Protein AF-A0AA86S9F3-F1 (afdb_monomer)

Structure (mmCIF, N/CA/C/O backbone):
data_AF-A0AA86S9F3-F1
#
_entry.id   AF-A0AA86S9F3-F1
#
loop_
_atom_site.group_PDB
_atom_site.id
_atom_site.type_symbol
_atom_site.label_atom_id
_atom_site.label_alt_id
_atom_site.label_comp_id
_atom_site.label_asym_id
_atom_site.label_entity_id
_atom_site.label_seq_id
_atom_site.pdbx_PDB_ins_code
_atom_site.Cartn_x
_atom_site.Cartn_y
_atom_site.Cartn_z
_atom_site.occupancy
_atom_site.B_iso_or_equiv
_atom_site.auth_seq_id
_atom_site.auth_comp_id
_atom_site.auth_asym_id
_atom_site.auth_atom_id
_atom_site.pdbx_PDB_model_num
ATOM 1 N N . MET A 1 1 ? -76.100 20.156 77.846 1.00 57.34 1 MET A N 1
ATOM 2 C CA . MET A 1 1 ? -75.326 19.614 76.704 1.00 57.34 1 MET A CA 1
ATOM 3 C C . MET A 1 1 ? -74.336 18.598 77.253 1.00 57.34 1 MET A C 1
ATOM 5 O O . MET A 1 1 ? -73.765 18.864 78.301 1.00 57.34 1 MET A O 1
ATOM 9 N N . ASN A 1 2 ? -74.211 17.420 76.634 1.00 76.19 2 ASN A N 1
ATOM 10 C CA . ASN A 1 2 ? -73.448 16.298 77.198 1.00 76.19 2 ASN A CA 1
ATOM 11 C C . ASN A 1 2 ? -71.956 16.418 76.842 1.00 76.19 2 ASN A C 1
ATOM 13 O O . ASN A 1 2 ? -71.536 16.017 75.757 1.00 76.19 2 ASN A O 1
ATOM 17 N N . ASP A 1 3 ? -71.166 16.959 77.766 1.00 77.81 3 ASP A N 1
ATOM 18 C CA . ASP A 1 3 ? -69.724 17.225 77.622 1.00 77.81 3 ASP A CA 1
ATOM 19 C C . ASP A 1 3 ? -68.907 15.958 77.265 1.00 77.81 3 ASP A C 1
ATOM 21 O O . ASP A 1 3 ? -68.003 15.967 76.428 1.00 77.81 3 ASP A O 1
ATOM 25 N N . ALA A 1 4 ? -69.340 14.798 77.770 1.00 81.56 4 ALA A N 1
ATOM 26 C CA . ALA A 1 4 ? -68.772 13.489 77.435 1.00 81.56 4 ALA A CA 1
ATOM 27 C C . ALA A 1 4 ? -68.971 13.058 75.962 1.00 81.56 4 ALA A C 1
ATOM 29 O O . ALA A 1 4 ? -68.312 12.127 75.492 1.00 81.56 4 ALA A O 1
ATOM 30 N N . GLY A 1 5 ? -69.911 13.670 75.234 1.00 83.12 5 GLY A N 1
ATOM 31 C CA . GLY A 1 5 ? -70.099 13.454 73.795 1.00 83.12 5 GLY A CA 1
ATOM 32 C C . GLY A 1 5 ? -69.099 14.257 72.965 1.00 83.12 5 GLY A C 1
ATOM 33 O O . GLY A 1 5 ? -68.477 13.710 72.056 1.00 83.12 5 GLY A O 1
ATOM 34 N N . VAL A 1 6 ? -68.876 15.518 73.348 1.00 84.56 6 VAL A N 1
ATOM 35 C CA . VAL A 1 6 ? -67.912 16.422 72.699 1.00 84.56 6 VAL A CA 1
ATOM 36 C C . VAL A 1 6 ? -66.487 15.885 72.854 1.00 84.56 6 VAL A C 1
ATOM 38 O O . VAL A 1 6 ? -65.752 15.786 71.874 1.00 84.56 6 VAL A O 1
ATOM 41 N N . SER A 1 7 ? -66.119 15.425 74.054 1.00 86.25 7 SER A N 1
ATOM 42 C CA . SER A 1 7 ? -64.797 14.834 74.307 1.00 86.25 7 SER A CA 1
ATOM 43 C C . SER A 1 7 ? -64.525 13.580 73.454 1.00 86.25 7 SER A C 1
ATOM 45 O O . SER A 1 7 ? -63.430 13.420 72.911 1.00 86.25 7 SER A O 1
ATOM 47 N N . ARG A 1 8 ? -65.536 12.720 73.243 1.00 88.06 8 ARG A N 1
ATOM 48 C CA . ARG A 1 8 ? -65.422 11.541 72.360 1.00 88.06 8 ARG A CA 1
ATOM 49 C C . ARG A 1 8 ? -65.175 11.926 70.902 1.00 88.06 8 ARG A C 1
ATOM 51 O O . ARG A 1 8 ? -64.345 11.305 70.243 1.00 88.06 8 ARG A O 1
ATOM 58 N N . GLN A 1 9 ? -65.858 12.957 70.418 1.00 89.06 9 GLN A N 1
ATOM 59 C CA . GLN A 1 9 ? -65.732 13.431 69.041 1.00 89.06 9 GLN A CA 1
ATOM 60 C C . GLN A 1 9 ? -64.353 14.063 68.787 1.00 89.06 9 GLN A C 1
ATOM 62 O O . GLN A 1 9 ? -63.717 13.776 67.773 1.00 89.06 9 GLN A O 1
ATOM 67 N N . ILE A 1 10 ? -63.835 14.821 69.761 1.00 91.50 10 ILE A N 1
ATOM 68 C CA . ILE A 1 10 ? -62.468 15.361 69.728 1.00 91.50 10 ILE A CA 1
ATOM 69 C C . ILE A 1 10 ? -61.437 14.224 69.716 1.00 91.50 10 ILE A C 1
ATOM 71 O O . ILE A 1 10 ? -60.517 14.242 68.903 1.00 91.50 10 ILE A O 1
ATOM 75 N N . GLN A 1 11 ? -61.592 13.194 70.556 1.00 92.12 11 GLN A N 1
ATOM 76 C CA . GLN A 1 11 ? -60.680 12.041 70.544 1.00 92.12 11 GLN A CA 1
ATOM 77 C C . GLN A 1 11 ? -60.691 11.286 69.211 1.00 92.12 11 GLN A C 1
ATOM 79 O O . GLN A 1 11 ? -59.651 10.786 68.782 1.00 92.12 11 GLN A O 1
ATOM 84 N N . GLN A 1 12 ? -61.848 11.191 68.559 1.00 93.38 12 GLN A N 1
ATOM 85 C CA . GLN A 1 12 ? -61.969 10.559 67.250 1.00 93.38 12 GLN A CA 1
ATOM 86 C C . GLN A 1 12 ? -61.256 11.380 66.167 1.00 93.38 12 GLN A C 1
ATOM 88 O O . GLN A 1 12 ? -60.502 10.809 65.382 1.00 93.38 12 GLN A O 1
ATOM 93 N N . MET A 1 13 ? -61.397 12.711 66.185 1.00 94.25 13 MET A N 1
ATOM 94 C CA . MET A 1 13 ? -60.629 13.601 65.306 1.00 94.25 13 MET A CA 1
ATOM 95 C C . MET A 1 13 ? -59.119 13.499 65.544 1.00 94.25 13 MET A C 1
ATOM 97 O O . MET A 1 13 ? -58.356 13.423 64.589 1.00 94.25 13 MET A O 1
ATOM 101 N N . VAL A 1 14 ? -58.668 13.442 66.800 1.00 94.75 14 VAL A N 1
ATOM 102 C CA . VAL A 1 14 ? -57.236 13.289 67.114 1.00 94.75 14 VAL A CA 1
ATOM 103 C C . VAL A 1 14 ? -56.687 11.958 66.590 1.00 94.75 14 VAL A C 1
ATOM 105 O O . VAL A 1 14 ? -55.562 11.921 66.094 1.00 94.75 14 VAL A O 1
ATOM 108 N N . ARG A 1 15 ? -57.463 10.867 66.661 1.00 95.44 15 ARG A N 1
ATOM 109 C CA . ARG A 1 15 ? -57.064 9.584 66.056 1.00 95.44 15 ARG A CA 1
ATOM 110 C C . ARG A 1 15 ? -56.977 9.670 64.539 1.00 95.44 15 ARG A C 1
ATOM 112 O O . ARG A 1 15 ? -56.009 9.167 63.990 1.00 95.44 15 ARG A O 1
ATOM 119 N N . PHE A 1 16 ? -57.940 10.327 63.897 1.00 97.38 16 PHE A N 1
ATOM 120 C CA . PHE A 1 16 ? -57.931 10.519 62.449 1.00 97.38 16 PHE A CA 1
ATOM 121 C C . PHE A 1 16 ? -56.690 11.293 61.993 1.00 97.38 16 PHE A C 1
ATOM 123 O O . PHE A 1 16 ? -55.959 10.810 61.143 1.00 97.38 16 PHE A O 1
ATOM 130 N N . ILE A 1 17 ? -56.378 12.420 62.642 1.00 97.56 17 ILE A N 1
ATOM 131 C CA . ILE A 1 17 ? -55.190 13.228 62.318 1.00 97.56 17 ILE A CA 1
ATOM 132 C C . ILE A 1 17 ? -53.899 12.419 62.500 1.00 97.56 17 ILE A C 1
ATOM 134 O O . ILE A 1 17 ? -52.975 12.538 61.702 1.00 97.56 17 ILE A O 1
ATOM 138 N N . ARG A 1 18 ? -53.819 11.591 63.550 1.00 97.06 18 ARG A N 1
ATOM 139 C CA . ARG A 1 18 ? -52.659 10.716 63.761 1.00 97.06 18 ARG A CA 1
ATOM 140 C C . ARG A 1 18 ? -52.534 9.663 62.670 1.00 97.06 18 ARG A C 1
ATOM 142 O O . ARG A 1 18 ? -51.437 9.484 62.161 1.00 97.06 18 ARG A O 1
ATOM 149 N N . GLN A 1 19 ? -53.636 9.010 62.314 1.00 97.00 19 GLN A N 1
ATOM 150 C CA . GLN A 1 19 ? -53.637 7.994 61.270 1.00 97.00 19 GLN A CA 1
ATOM 151 C C . GLN A 1 19 ? -53.298 8.598 59.903 1.00 97.00 19 GLN A C 1
ATOM 153 O O . GLN A 1 19 ? -52.487 8.035 59.184 1.00 97.00 19 GLN A O 1
ATOM 158 N N . GLU A 1 20 ? -53.839 9.770 59.572 1.00 97.62 20 GLU A N 1
ATOM 159 C CA . GLU A 1 20 ? -53.539 10.466 58.317 1.00 97.62 20 GLU A CA 1
ATOM 160 C C . GLU A 1 20 ? -52.071 10.911 58.250 1.00 97.62 20 GLU A C 1
ATOM 162 O O . GLU A 1 20 ? -51.418 10.758 57.219 1.00 97.62 20 GLU A O 1
ATOM 167 N N . ALA A 1 21 ? -51.507 11.393 59.363 1.00 98.06 21 ALA A N 1
ATOM 168 C CA . ALA A 1 21 ? -50.082 11.702 59.444 1.00 98.06 21 ALA A CA 1
ATOM 169 C C . ALA A 1 21 ? -49.203 10.447 59.288 1.00 98.06 21 ALA A C 1
ATOM 171 O O . ALA A 1 21 ? -48.151 10.512 58.655 1.00 98.06 21 ALA A O 1
ATOM 172 N N . GLU A 1 22 ? -49.628 9.313 59.849 1.00 96.94 22 GLU A N 1
ATOM 173 C CA . GLU A 1 22 ? -48.914 8.036 59.772 1.00 96.94 22 GLU A CA 1
ATOM 174 C C . GLU A 1 22 ? -48.992 7.427 58.363 1.00 96.94 22 GLU A C 1
ATOM 176 O O . GLU A 1 22 ? -47.972 7.015 57.815 1.00 96.94 22 GLU A O 1
ATOM 181 N N . GLU A 1 23 ? -50.159 7.467 57.717 1.00 97.62 23 GLU A N 1
ATOM 182 C CA . GLU A 1 23 ? -50.331 7.074 56.314 1.00 97.62 23 GLU A CA 1
ATOM 183 C C . GLU A 1 23 ? -49.502 7.966 55.383 1.00 97.62 23 GLU A C 1
ATOM 185 O O . GLU A 1 23 ? -48.805 7.443 54.514 1.00 97.62 23 GLU A O 1
ATOM 190 N N . LYS A 1 24 ? -49.476 9.289 55.607 1.00 98.25 24 LYS A N 1
ATOM 191 C CA . LYS A 1 24 ? -48.649 10.198 54.800 1.00 98.25 24 LYS A CA 1
ATOM 192 C C . LYS A 1 24 ? -47.154 9.965 55.005 1.00 98.25 24 LYS A C 1
ATOM 194 O O . LYS A 1 24 ? -46.395 10.010 54.039 1.00 98.25 24 LYS A O 1
ATOM 199 N N . ALA A 1 25 ? -46.719 9.704 56.238 1.00 97.94 25 ALA A N 1
ATOM 200 C CA . ALA A 1 25 ? -45.330 9.353 56.522 1.00 97.94 25 ALA A CA 1
ATOM 201 C C . ALA A 1 25 ? -44.930 8.047 55.818 1.00 97.94 25 ALA A C 1
ATOM 203 O O . ALA A 1 25 ? -43.863 7.984 55.204 1.00 97.94 25 ALA A O 1
ATOM 204 N N . ASN A 1 26 ? -45.809 7.042 55.843 1.00 96.75 26 ASN A N 1
ATOM 205 C CA . ASN A 1 26 ? -45.585 5.772 55.162 1.00 96.75 26 ASN A CA 1
ATOM 206 C C . ASN A 1 26 ? -45.542 5.949 53.637 1.00 96.75 26 ASN A C 1
ATOM 208 O O . ASN A 1 26 ? -44.618 5.447 53.004 1.00 96.75 26 ASN A O 1
ATOM 212 N N . GLU A 1 27 ? -46.461 6.718 53.049 1.00 98.00 27 GLU A N 1
ATOM 213 C CA . GLU A 1 27 ? -46.473 7.022 51.611 1.00 98.00 27 GLU A CA 1
ATOM 214 C C . GLU A 1 27 ? -45.166 7.694 51.163 1.00 98.00 27 GLU A C 1
ATOM 216 O O . GLU A 1 27 ? -44.554 7.269 50.185 1.00 98.00 27 GLU A O 1
ATOM 221 N N . ILE A 1 28 ? -44.690 8.694 51.916 1.00 98.06 28 ILE A N 1
ATOM 222 C CA . ILE A 1 28 ? -43.408 9.359 51.637 1.00 98.06 28 ILE A CA 1
ATOM 223 C C . ILE A 1 28 ? -42.250 8.364 51.751 1.00 98.06 28 ILE A C 1
ATOM 225 O O . ILE A 1 28 ? -41.355 8.378 50.909 1.00 98.06 28 ILE A O 1
ATOM 229 N N . SER A 1 29 ? -42.257 7.497 52.769 1.00 97.31 29 SER A N 1
ATOM 230 C CA . SER A 1 29 ? -41.176 6.525 52.968 1.00 97.31 29 SER A CA 1
ATOM 231 C C . SER A 1 29 ? -41.091 5.505 51.831 1.00 97.31 29 SER A C 1
ATOM 233 O O . SER A 1 29 ? -39.998 5.244 51.334 1.00 97.31 29 SER A O 1
ATOM 235 N N . VAL A 1 30 ? -42.239 5.001 51.368 1.00 98.12 30 VAL A N 1
ATOM 236 C CA . VAL A 1 30 ? -42.314 4.038 50.265 1.00 98.12 30 VAL A CA 1
ATOM 237 C C . VAL A 1 30 ? -41.895 4.711 48.959 1.00 98.12 30 VAL A C 1
ATOM 239 O O . VAL A 1 30 ? -41.045 4.181 48.250 1.00 98.12 30 VAL A O 1
ATOM 242 N N . SER A 1 31 ? -42.402 5.917 48.681 1.00 97.88 31 SER A N 1
ATOM 243 C CA . SER A 1 31 ? -42.035 6.671 47.475 1.00 97.88 31 SER A CA 1
ATOM 244 C C . SER A 1 31 ? -40.538 6.993 47.430 1.00 97.88 31 SER A C 1
ATOM 246 O O . SER A 1 31 ? -39.912 6.867 46.381 1.00 97.88 31 SER A O 1
ATOM 248 N N . ALA A 1 32 ? -39.939 7.377 48.561 1.00 97.56 32 ALA A N 1
ATOM 249 C CA . ALA A 1 32 ? -38.508 7.664 48.634 1.00 97.56 32 ALA A CA 1
ATOM 250 C C . ALA A 1 32 ? -37.651 6.406 48.411 1.00 97.56 32 ALA A C 1
ATOM 252 O O . ALA A 1 32 ? -36.594 6.475 47.781 1.00 97.56 32 ALA A O 1
ATOM 253 N N . GLU A 1 33 ? -38.093 5.249 48.910 1.00 96.88 33 GLU A N 1
ATOM 254 C CA . GLU A 1 33 ? -37.403 3.977 48.692 1.00 96.88 33 GLU A CA 1
ATOM 255 C C . GLU A 1 33 ? -37.490 3.525 47.226 1.00 96.88 33 GLU A C 1
ATOM 257 O O . GLU A 1 33 ? -36.500 3.055 46.657 1.00 96.88 33 GLU A O 1
ATOM 262 N N . GLU A 1 34 ? -38.641 3.713 46.583 1.00 97.25 34 GLU A N 1
ATOM 263 C CA . GLU A 1 34 ? -38.818 3.450 45.153 1.00 97.25 34 GLU A CA 1
ATOM 264 C C . GLU A 1 34 ? -37.910 4.343 44.296 1.00 97.25 34 GLU A C 1
ATOM 266 O O . GLU A 1 34 ? -37.170 3.832 43.450 1.00 97.25 34 GLU A O 1
ATOM 271 N N . GLU A 1 35 ?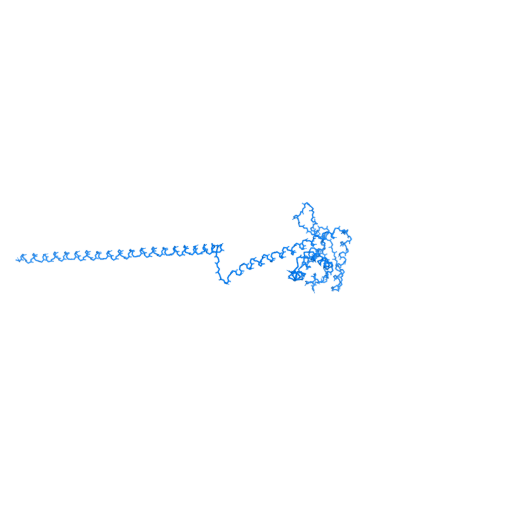 -37.888 5.654 44.557 1.00 97.06 35 GLU A N 1
ATOM 272 C CA . GLU A 1 35 ? -37.023 6.605 43.848 1.00 97.06 35 GLU A CA 1
ATOM 273 C C . GLU A 1 35 ? -35.534 6.278 44.029 1.00 97.06 35 GLU A C 1
ATOM 275 O O . GLU A 1 35 ? -34.791 6.215 43.044 1.00 97.06 35 GLU A O 1
ATOM 280 N N . PHE A 1 36 ? -35.102 5.970 45.257 1.00 98.06 36 PHE A N 1
ATOM 281 C CA . PHE A 1 36 ? -33.725 5.556 45.540 1.00 98.06 36 PHE A CA 1
ATOM 282 C C . PHE A 1 36 ? -33.326 4.311 44.741 1.00 98.06 36 PHE A C 1
ATOM 284 O O . PHE A 1 36 ? -32.229 4.240 44.178 1.00 98.06 36 PHE A O 1
ATOM 291 N N . ASN A 1 37 ? -34.211 3.315 44.678 1.00 97.06 37 ASN A N 1
ATOM 292 C CA . ASN A 1 37 ? -33.941 2.080 43.954 1.00 97.06 37 ASN A CA 1
ATOM 293 C C . ASN A 1 37 ? -33.838 2.313 42.441 1.00 97.06 37 ASN A C 1
ATOM 295 O O . ASN A 1 37 ? -32.957 1.731 41.798 1.00 97.06 37 ASN A O 1
ATOM 299 N N . ILE A 1 38 ? -34.681 3.184 41.883 1.00 97.56 38 ILE A N 1
ATOM 300 C CA . ILE A 1 38 ? -34.639 3.556 40.464 1.00 97.56 38 ILE A CA 1
ATOM 301 C C . ILE A 1 38 ? -33.329 4.281 40.138 1.00 97.56 38 ILE A C 1
ATOM 303 O O . ILE A 1 38 ? -32.628 3.881 39.205 1.00 97.56 38 ILE A O 1
ATOM 307 N N . GLU A 1 39 ? -32.959 5.302 40.909 1.00 97.25 39 GLU A N 1
ATOM 308 C CA . GLU A 1 39 ? -31.754 6.097 40.644 1.00 97.25 39 GLU A CA 1
ATOM 309 C C . GLU A 1 39 ? -30.476 5.260 40.809 1.00 97.25 39 GLU A C 1
ATOM 311 O O . GLU A 1 39 ? -29.584 5.274 39.953 1.00 97.25 39 GLU A O 1
ATOM 316 N N . LYS A 1 40 ? -30.420 4.430 41.859 1.00 98.06 40 LYS A N 1
ATOM 317 C CA . LYS A 1 40 ? -29.336 3.464 42.064 1.00 98.06 40 LYS A CA 1
ATOM 318 C C . LYS A 1 40 ? -29.199 2.512 40.877 1.00 98.06 40 LYS A C 1
ATOM 320 O O . LYS A 1 40 ? -28.078 2.250 40.436 1.00 98.06 40 LYS A O 1
ATOM 325 N N . LEU A 1 41 ? -30.309 1.972 40.366 1.00 97.12 41 LEU A N 1
ATOM 326 C CA . LEU A 1 41 ? -30.281 1.066 39.219 1.00 97.12 41 LEU A CA 1
ATOM 327 C C . LEU A 1 41 ? -29.763 1.782 37.966 1.00 97.12 41 LEU A C 1
ATOM 329 O O . LEU A 1 41 ? -28.868 1.260 37.303 1.00 97.12 41 LEU A O 1
ATOM 333 N N . GLN A 1 42 ? -30.254 2.991 37.688 1.00 96.19 42 GLN A N 1
ATOM 334 C CA . GLN A 1 42 ? -29.820 3.794 36.543 1.00 96.19 42 GLN A CA 1
ATOM 335 C C . GLN A 1 42 ? -28.318 4.096 36.580 1.00 96.19 42 GLN A C 1
ATOM 337 O O . GLN A 1 42 ? -27.632 3.912 35.571 1.00 96.19 42 GLN A O 1
ATOM 342 N N . LEU A 1 43 ? -27.784 4.496 37.739 1.00 96.50 43 LEU A N 1
ATOM 343 C CA . LEU A 1 43 ? -26.347 4.729 37.925 1.00 96.50 43 LEU A CA 1
ATOM 344 C C . LEU A 1 43 ? -25.531 3.460 37.648 1.00 96.50 43 LEU A C 1
ATOM 346 O O . LEU A 1 43 ? -24.570 3.484 36.875 1.00 96.50 43 LEU A O 1
ATOM 350 N N . VAL A 1 44 ? -25.948 2.327 38.221 1.00 97.56 44 VAL A N 1
ATOM 351 C CA . VAL A 1 44 ? -25.257 1.042 38.044 1.00 97.56 44 VAL A CA 1
ATOM 352 C C . VAL A 1 44 ? -25.296 0.578 36.587 1.00 97.56 44 VAL A C 1
ATOM 354 O O . VAL A 1 44 ? -24.295 0.075 36.073 1.00 97.56 44 VAL A O 1
ATOM 357 N N . GLU A 1 45 ? -26.426 0.722 35.898 1.00 95.44 45 GLU A N 1
ATOM 358 C CA . GLU A 1 45 ? -26.556 0.342 34.490 1.00 95.44 45 GLU A CA 1
ATOM 359 C C . GLU A 1 45 ? -25.739 1.247 33.563 1.00 95.44 45 GLU A C 1
ATOM 361 O O . GLU A 1 45 ? -25.065 0.746 32.653 1.00 95.44 45 GLU A O 1
ATOM 366 N N . ALA A 1 46 ? -25.733 2.558 33.819 1.00 96.31 46 ALA A N 1
ATOM 367 C CA . ALA A 1 46 ? -24.938 3.519 33.065 1.00 96.31 46 ALA A CA 1
ATOM 368 C C . ALA A 1 46 ? -23.437 3.217 33.176 1.00 96.31 46 ALA A C 1
ATOM 370 O O . ALA A 1 46 ? -22.738 3.163 32.158 1.00 96.31 46 ALA A O 1
ATOM 371 N N . ASP A 1 47 ? -22.939 2.952 34.384 1.00 95.81 47 ASP A N 1
ATOM 372 C CA . ASP A 1 47 ? -21.524 2.648 34.591 1.00 95.81 47 ASP A CA 1
ATOM 373 C C . ASP A 1 47 ? -21.147 1.255 34.077 1.00 95.81 47 ASP A C 1
ATOM 375 O O . ASP A 1 47 ? -20.117 1.110 33.417 1.00 95.81 47 ASP A O 1
ATOM 379 N N . LYS A 1 48 ? -22.014 0.241 34.229 1.00 96.44 48 LYS A N 1
ATOM 380 C CA . LYS A 1 48 ? -21.824 -1.067 33.572 1.00 96.44 48 LYS A CA 1
ATOM 381 C C . LYS A 1 48 ? -21.693 -0.930 32.056 1.00 96.44 48 LYS A C 1
ATOM 383 O O . LYS A 1 48 ? -20.869 -1.619 31.452 1.00 96.44 48 LYS A O 1
ATOM 388 N N . LYS A 1 49 ? -22.488 -0.059 31.425 1.00 95.75 49 LYS A N 1
ATOM 389 C CA . LYS A 1 49 ? -22.418 0.191 29.979 1.00 95.75 49 LYS A CA 1
ATOM 390 C C . LYS A 1 49 ? -21.092 0.843 29.582 1.00 95.75 49 LYS A C 1
ATOM 392 O O . LYS A 1 49 ? -20.479 0.383 28.620 1.00 95.75 49 LYS A O 1
ATOM 397 N N . LYS A 1 50 ? -20.625 1.851 30.329 1.00 96.56 50 LYS A N 1
ATOM 398 C CA . LYS A 1 50 ? -19.311 2.484 30.097 1.00 96.56 50 LYS A CA 1
ATOM 399 C C . LYS A 1 50 ? -18.173 1.472 30.230 1.00 96.56 50 LYS A C 1
ATOM 401 O O . LYS A 1 50 ? -17.341 1.368 29.335 1.00 96.56 50 LYS A O 1
ATOM 406 N N . ILE A 1 51 ? -18.191 0.674 31.300 1.00 97.00 51 ILE A N 1
ATOM 407 C CA . ILE A 1 51 ? -17.203 -0.382 31.547 1.00 97.00 51 ILE A CA 1
ATOM 408 C C . ILE A 1 51 ? -17.182 -1.363 30.371 1.00 97.00 51 ILE A C 1
ATOM 410 O O . ILE A 1 51 ? -16.124 -1.612 29.802 1.00 97.00 51 ILE A O 1
ATOM 414 N N . ARG A 1 52 ? -18.342 -1.867 29.938 1.00 94.75 52 ARG A N 1
ATOM 415 C CA . ARG A 1 52 ? -18.427 -2.809 28.811 1.00 94.75 52 ARG A CA 1
ATOM 416 C C . ARG A 1 52 ? -17.792 -2.246 27.534 1.00 94.75 52 ARG A C 1
ATOM 418 O O . ARG A 1 52 ? -16.994 -2.931 26.904 1.00 94.75 52 ARG A O 1
ATOM 425 N N . GLN A 1 53 ? -18.075 -0.986 27.201 1.00 94.62 53 GLN A N 1
ATOM 426 C CA . GLN A 1 53 ? -17.503 -0.321 26.025 1.00 94.62 53 GLN A CA 1
ATOM 427 C C . GLN A 1 53 ? -15.981 -0.139 26.120 1.00 94.62 53 GLN A C 1
ATOM 429 O O . GLN A 1 53 ? -15.273 -0.312 25.125 1.00 94.62 53 GLN A O 1
ATOM 434 N N . GLU A 1 54 ? -15.455 0.201 27.300 1.00 94.56 54 GLU A N 1
ATOM 435 C CA . GLU A 1 54 ? -14.007 0.279 27.503 1.00 94.56 54 GLU A CA 1
ATOM 436 C C . GLU A 1 54 ? -13.328 -1.081 27.350 1.00 94.56 54 GLU A C 1
ATOM 438 O O . GLU A 1 54 ? -12.278 -1.172 26.709 1.00 94.56 54 GLU A O 1
ATOM 443 N N . TYR A 1 55 ? -13.917 -2.134 27.923 1.00 93.88 55 TYR A N 1
ATOM 444 C CA . TYR A 1 55 ? -13.381 -3.488 27.817 1.00 93.88 55 TYR A CA 1
ATOM 445 C C . TYR A 1 55 ? -13.418 -3.995 26.372 1.00 93.88 55 TYR A C 1
ATOM 447 O O . TYR A 1 55 ? -12.409 -4.524 25.923 1.00 93.88 55 TYR A O 1
ATOM 455 N N . GLU A 1 56 ? -14.471 -3.722 25.595 1.00 93.25 56 GLU A N 1
ATOM 456 C CA . GLU A 1 56 ? -14.515 -4.043 24.155 1.00 93.25 56 GLU A CA 1
ATOM 457 C C . GLU A 1 56 ? -13.445 -3.295 23.339 1.00 93.25 56 GLU A C 1
ATOM 459 O O . GLU A 1 56 ? -12.910 -3.813 22.355 1.00 93.25 56 GLU A O 1
ATOM 464 N N . ARG A 1 57 ? -13.116 -2.045 23.700 1.00 92.31 57 ARG A N 1
ATOM 465 C CA . ARG A 1 57 ? -11.993 -1.332 23.063 1.00 92.31 57 ARG A CA 1
ATOM 466 C C . ARG A 1 57 ? -10.654 -1.954 23.442 1.00 92.31 57 ARG A C 1
ATOM 468 O O . ARG A 1 57 ? -9.811 -2.139 22.566 1.00 92.31 57 ARG A O 1
ATOM 475 N N . LYS A 1 58 ? -10.455 -2.268 24.725 1.00 91.25 58 LYS A N 1
ATOM 476 C CA . LYS A 1 58 ? -9.223 -2.895 25.225 1.00 91.25 58 LYS A CA 1
ATOM 477 C C . LYS A 1 58 ? -9.031 -4.287 24.626 1.00 91.25 58 LYS A C 1
ATOM 479 O O . LYS A 1 58 ? -7.920 -4.594 24.216 1.00 91.25 58 LYS A O 1
ATOM 484 N N . GLU A 1 59 ? -10.094 -5.074 24.501 1.00 85.25 59 GLU A N 1
ATOM 485 C CA . GLU A 1 59 ? -10.084 -6.398 23.880 1.00 85.25 59 GLU A CA 1
ATOM 486 C C . GLU A 1 59 ? -9.673 -6.314 22.413 1.00 85.25 59 GLU A C 1
ATOM 488 O O . GLU A 1 59 ? -8.691 -6.944 22.038 1.00 85.25 59 GLU A O 1
ATOM 493 N N . ARG A 1 60 ? -10.299 -5.435 21.618 1.00 87.31 60 ARG A N 1
ATOM 494 C CA . ARG A 1 60 ? -9.877 -5.199 20.226 1.00 87.31 60 ARG A CA 1
ATOM 495 C C . ARG A 1 60 ? -8.418 -4.769 20.119 1.00 87.31 60 ARG A C 1
ATOM 497 O O . ARG A 1 60 ? -7.709 -5.184 19.210 1.00 87.31 60 ARG A O 1
ATOM 504 N N . GLN A 1 61 ? -7.942 -3.939 21.044 1.00 77.81 61 GLN A N 1
ATOM 505 C CA . GLN A 1 61 ? -6.554 -3.488 21.013 1.00 77.81 61 GLN A CA 1
ATOM 506 C C . GLN A 1 61 ? -5.557 -4.563 21.465 1.00 77.81 61 GLN A C 1
ATOM 508 O O . GLN A 1 61 ? -4.415 -4.564 21.005 1.00 77.81 61 GLN A O 1
ATOM 513 N N . VAL A 1 62 ? -5.967 -5.468 22.355 1.00 79.06 62 VAL A N 1
ATOM 514 C CA . VAL A 1 62 ? -5.205 -6.670 22.710 1.00 79.06 62 VAL A CA 1
ATOM 515 C C . VAL A 1 62 ? -5.231 -7.666 21.560 1.00 79.06 62 VAL A C 1
ATOM 517 O O . VAL A 1 62 ? -4.199 -8.257 21.289 1.00 79.06 62 VAL A O 1
ATOM 520 N N . GLU A 1 63 ? -6.346 -7.815 20.849 1.00 77.62 63 GLU A N 1
ATOM 521 C CA . GLU A 1 63 ? -6.463 -8.685 19.680 1.00 77.62 63 GLU A CA 1
ATOM 522 C C . GLU A 1 63 ? -5.555 -8.215 18.544 1.00 77.62 63 GLU A C 1
ATOM 524 O O . GLU A 1 63 ? -4.779 -9.014 18.035 1.00 77.62 63 GLU A O 1
ATOM 529 N N . ILE A 1 64 ? -5.537 -6.915 18.225 1.00 71.62 64 ILE A N 1
ATOM 530 C CA . ILE A 1 64 ? -4.586 -6.347 17.253 1.00 71.62 64 ILE A CA 1
ATOM 531 C C . ILE A 1 64 ? -3.141 -6.607 17.695 1.00 71.62 64 ILE A C 1
ATOM 533 O O . ILE A 1 64 ? -2.351 -7.139 16.921 1.00 71.62 64 ILE A O 1
ATOM 537 N N . ARG A 1 65 ? -2.796 -6.304 18.954 1.00 70.50 65 ARG A N 1
ATOM 538 C CA . ARG A 1 65 ? -1.442 -6.552 19.481 1.00 70.50 65 ARG A CA 1
ATOM 539 C C . ARG A 1 65 ? -1.082 -8.033 19.510 1.00 70.50 65 ARG A C 1
ATOM 541 O O . ARG A 1 65 ? 0.071 -8.386 19.296 1.00 70.50 65 ARG A O 1
ATOM 548 N N . LYS A 1 66 ? -2.048 -8.907 19.781 1.00 70.00 66 LYS A N 1
ATOM 549 C CA . LYS A 1 66 ? -1.858 -10.352 19.757 1.00 70.00 66 LYS A CA 1
ATOM 550 C C . LYS A 1 66 ? -1.652 -10.815 18.324 1.00 70.00 66 LYS A C 1
ATOM 552 O O . LYS A 1 66 ? -0.700 -11.534 18.113 1.00 70.00 66 LYS A O 1
ATOM 557 N N . ILE A 1 67 ? -2.422 -10.340 17.345 1.00 62.72 67 ILE A N 1
ATOM 558 C CA . ILE A 1 67 ? -2.183 -10.613 15.921 1.00 62.72 67 ILE A CA 1
ATOM 559 C C . ILE A 1 67 ? -0.780 -10.149 15.515 1.00 62.72 67 ILE A C 1
ATOM 561 O O . ILE A 1 67 ? -0.081 -10.902 14.847 1.00 62.72 67 ILE A O 1
ATOM 565 N N . GLU A 1 68 ? -0.334 -8.967 15.951 1.00 61.34 68 GLU A N 1
ATOM 566 C CA . GLU A 1 68 ? 1.018 -8.451 15.688 1.00 61.34 68 GLU A CA 1
ATOM 567 C C . GLU A 1 68 ? 2.117 -9.316 16.327 1.00 61.34 68 GLU A C 1
ATOM 569 O O . GLU A 1 68 ? 3.086 -9.675 15.660 1.00 61.34 68 GLU A O 1
ATOM 574 N N . ILE A 1 69 ? 1.975 -9.684 17.603 1.00 57.03 69 ILE A N 1
ATOM 575 C CA . ILE A 1 69 ? 2.972 -10.476 18.343 1.00 57.03 69 ILE A CA 1
ATOM 576 C C . ILE A 1 69 ? 2.938 -11.955 17.926 1.00 57.03 69 ILE A C 1
ATOM 578 O O . ILE A 1 69 ? 3.978 -12.585 17.787 1.00 57.03 69 ILE A O 1
ATOM 582 N N . GLU A 1 70 ? 1.765 -12.527 17.684 1.00 50.41 70 GLU A N 1
ATOM 583 C CA . GLU A 1 70 ? 1.565 -13.909 17.231 1.00 50.41 70 GLU A CA 1
ATOM 584 C C . GLU A 1 70 ? 2.031 -14.075 15.774 1.00 50.41 70 GLU A C 1
ATOM 586 O O . GLU A 1 70 ? 2.654 -15.086 15.451 1.00 50.41 70 GLU A O 1
ATOM 591 N N . SER A 1 71 ? 1.890 -13.031 14.941 1.00 51.41 71 SER A N 1
ATOM 592 C CA . SER A 1 71 ? 2.601 -12.874 13.657 1.00 51.41 71 SER A CA 1
ATOM 593 C C . SER A 1 71 ? 4.123 -13.012 13.806 1.00 51.41 71 SER A C 1
ATOM 595 O O . SER A 1 71 ? 4.787 -13.542 12.913 1.00 51.41 71 SER A O 1
ATOM 597 N N . LEU A 1 72 ? 4.681 -12.568 14.935 1.00 53.31 72 LEU A N 1
ATOM 598 C CA . LEU A 1 72 ? 6.119 -12.574 15.195 1.00 53.31 72 LEU A CA 1
ATOM 599 C C . LEU A 1 72 ? 6.622 -13.847 15.903 1.00 53.31 72 LEU A C 1
ATOM 601 O O . LEU A 1 72 ? 7.811 -14.137 15.786 1.00 53.31 72 LEU A O 1
ATOM 605 N N . VAL A 1 73 ? 5.776 -14.606 16.623 1.00 54.47 73 VAL A N 1
ATOM 606 C CA . VAL A 1 73 ? 6.268 -15.591 17.614 1.00 54.47 73 VAL A CA 1
ATOM 607 C C . VAL A 1 73 ? 5.927 -17.071 17.351 1.00 54.47 73 VAL A C 1
ATOM 609 O O . VAL A 1 73 ? 6.817 -17.887 17.580 1.00 54.47 73 VAL A O 1
ATOM 612 N N . SER A 1 74 ? 4.737 -17.507 16.895 1.00 40.88 74 SER A N 1
ATOM 613 C CA . SER A 1 74 ? 4.486 -18.973 16.789 1.00 40.88 74 SER A CA 1
ATOM 614 C C . SER A 1 74 ? 3.223 -19.393 15.996 1.00 40.88 74 SER A C 1
ATOM 616 O O . SER A 1 74 ? 2.140 -18.896 16.262 1.00 40.88 74 SER A O 1
ATOM 618 N N . LYS A 1 75 ? 3.373 -20.318 15.024 1.00 51.84 75 LYS A N 1
ATOM 619 C CA . LYS A 1 75 ? 2.433 -20.797 13.949 1.00 51.84 75 LYS A CA 1
ATOM 620 C C . LYS A 1 75 ? 1.533 -21.999 14.400 1.00 51.84 75 LYS A C 1
ATOM 622 O O . LYS A 1 75 ? 1.664 -22.328 15.574 1.00 51.84 75 LYS A O 1
ATOM 627 N N . PRO A 1 76 ? 0.782 -22.809 13.570 1.00 60.62 76 PRO A N 1
ATOM 628 C CA . PRO A 1 76 ? 0.338 -22.787 12.137 1.00 60.62 76 PRO A CA 1
ATOM 629 C C . PRO A 1 76 ? -1.132 -23.295 11.855 1.00 60.62 76 PRO A C 1
ATOM 631 O O . PRO A 1 76 ? -1.730 -23.932 12.705 1.00 60.62 76 PRO A O 1
ATOM 634 N N . TYR A 1 77 ? -1.703 -23.099 10.644 1.00 38.12 77 TYR A N 1
ATOM 635 C CA . TYR A 1 77 ? -2.175 -24.152 9.689 1.00 38.12 77 TYR A CA 1
ATOM 636 C C . TYR A 1 77 ? -3.191 -23.638 8.628 1.00 38.12 77 TYR A C 1
ATOM 638 O O . TYR A 1 77 ? -4.300 -23.203 8.915 1.00 38.12 77 TYR A O 1
ATOM 646 N N . PHE A 1 78 ? -2.780 -23.804 7.368 1.00 42.00 78 PHE A N 1
ATOM 647 C CA . PHE A 1 78 ? -3.564 -24.111 6.164 1.00 42.00 78 PHE A CA 1
ATOM 648 C C . PHE A 1 78 ? -3.810 -23.063 5.061 1.00 42.00 78 PHE A C 1
ATOM 650 O O . PHE A 1 78 ? -3.446 -23.374 3.933 1.00 42.00 78 PHE A O 1
ATOM 657 N N . ILE A 1 79 ? -4.345 -21.854 5.282 1.00 44.44 79 ILE A N 1
ATOM 658 C CA . ILE A 1 79 ? -4.788 -21.034 4.113 1.00 44.44 79 ILE A CA 1
ATOM 659 C C . ILE A 1 79 ? -3.952 -19.764 3.854 1.00 44.44 79 ILE A C 1
ATOM 661 O O . ILE A 1 79 ? -3.853 -19.321 2.714 1.00 44.44 79 ILE A O 1
ATOM 665 N N . SER A 1 80 ? -3.254 -19.209 4.850 1.00 44.16 80 SER A N 1
ATOM 666 C CA . SER A 1 80 ? -2.610 -17.883 4.696 1.00 44.16 80 SER A CA 1
ATOM 667 C C . SER A 1 80 ? -1.068 -17.892 4.675 1.00 44.16 80 SER A C 1
ATOM 669 O O . SER A 1 80 ? -0.432 -17.014 4.090 1.00 44.16 80 SER A O 1
ATOM 671 N N . SER A 1 81 ? -0.425 -18.921 5.240 1.00 41.31 81 SER A N 1
ATOM 672 C CA . SER A 1 81 ? 1.040 -18.977 5.403 1.00 41.31 81 SER A CA 1
ATOM 673 C C . SER A 1 81 ? 1.815 -19.281 4.117 1.00 41.31 81 SER A C 1
ATOM 675 O O . SER A 1 81 ? 2.966 -18.865 3.992 1.00 41.31 81 SER A O 1
ATOM 677 N N . CYS A 1 82 ? 1.194 -19.948 3.138 1.00 48.78 82 CYS A N 1
ATOM 678 C CA . CYS A 1 82 ? 1.776 -20.071 1.802 1.00 48.78 82 CYS A CA 1
ATOM 679 C C . CYS A 1 82 ? 1.794 -18.701 1.111 1.00 48.78 82 CYS A C 1
ATOM 681 O O . CYS A 1 82 ? 2.825 -18.296 0.602 1.00 48.78 82 CYS A O 1
ATOM 683 N N . GLY A 1 83 ? 0.700 -17.936 1.157 1.00 49.25 83 GLY A N 1
ATOM 684 C CA . GLY A 1 83 ? 0.555 -16.703 0.377 1.00 49.25 83 GLY A CA 1
ATOM 685 C C . GLY A 1 83 ? 1.615 -15.642 0.678 1.00 49.25 83 GLY A C 1
ATOM 686 O O . GLY A 1 83 ? 2.279 -15.168 -0.237 1.00 49.25 83 GLY A O 1
ATOM 687 N N . ILE A 1 84 ? 1.817 -15.285 1.948 1.00 57.06 84 ILE A N 1
ATOM 688 C CA . ILE A 1 84 ? 2.731 -14.193 2.330 1.00 57.06 84 ILE A CA 1
ATOM 689 C C . ILE A 1 84 ? 4.196 -14.631 2.235 1.00 57.06 84 ILE A C 1
ATOM 691 O O . ILE A 1 84 ? 5.029 -13.888 1.719 1.00 57.06 84 ILE A O 1
ATOM 695 N N . GLN A 1 85 ? 4.519 -15.856 2.662 1.00 53.62 85 GLN A N 1
ATOM 696 C CA . GLN A 1 85 ? 5.891 -16.365 2.620 1.00 53.62 85 GLN A CA 1
ATOM 697 C C . GLN A 1 85 ? 6.318 -16.698 1.178 1.00 53.62 85 GLN A C 1
ATOM 699 O O . GLN A 1 85 ? 7.454 -16.406 0.798 1.00 53.62 85 GLN A O 1
ATOM 704 N N . LEU A 1 86 ? 5.406 -17.208 0.338 1.00 55.09 86 LEU A N 1
ATOM 705 C CA . LEU A 1 86 ? 5.643 -17.384 -1.097 1.00 55.09 86 LEU A CA 1
ATOM 706 C C . LEU A 1 86 ? 5.672 -16.052 -1.837 1.00 55.09 86 LEU A C 1
ATOM 708 O O . LEU A 1 86 ? 6.518 -15.906 -2.704 1.00 55.09 86 LEU A O 1
ATOM 712 N N . ASN A 1 87 ? 4.829 -15.068 -1.505 1.00 62.88 87 ASN A N 1
ATOM 713 C CA . ASN A 1 87 ? 4.909 -13.745 -2.129 1.00 62.88 87 ASN A CA 1
ATOM 714 C C . ASN A 1 87 ? 6.197 -13.019 -1.751 1.00 62.88 87 ASN A C 1
ATOM 716 O O . ASN A 1 87 ? 6.829 -12.455 -2.632 1.00 62.88 87 ASN A O 1
ATOM 720 N N . ALA A 1 88 ? 6.644 -13.090 -0.497 1.00 68.88 88 ALA A N 1
ATOM 721 C CA . ALA A 1 88 ? 7.933 -12.534 -0.093 1.00 68.88 88 ALA A CA 1
ATOM 722 C C . ALA A 1 88 ? 9.099 -13.230 -0.813 1.00 68.88 88 ALA A C 1
ATOM 724 O O . ALA A 1 88 ? 10.011 -12.574 -1.307 1.00 68.88 88 ALA A O 1
ATOM 725 N N . SER A 1 89 ? 9.056 -14.560 -0.923 1.00 71.44 89 SER A N 1
ATOM 726 C CA . SER A 1 89 ? 10.084 -15.331 -1.637 1.00 71.44 89 SER A CA 1
ATOM 727 C C . SER A 1 89 ? 10.042 -15.071 -3.148 1.00 71.44 89 SER A C 1
ATOM 729 O O . SER A 1 89 ? 11.084 -14.934 -3.779 1.00 71.44 89 SER A O 1
ATOM 731 N N . ARG A 1 90 ? 8.845 -14.928 -3.725 1.00 79.38 90 ARG A N 1
ATOM 732 C CA . ARG A 1 90 ? 8.610 -14.571 -5.129 1.00 79.38 90 ARG A CA 1
ATOM 733 C C . ARG A 1 90 ? 9.110 -13.167 -5.430 1.00 79.38 90 ARG A C 1
ATOM 735 O O . ARG A 1 90 ? 9.801 -12.998 -6.421 1.00 79.38 90 ARG A O 1
ATOM 742 N N . ILE A 1 91 ? 8.811 -12.189 -4.574 1.00 81.69 91 ILE A N 1
ATOM 743 C CA . ILE A 1 91 ? 9.307 -10.814 -4.708 1.00 81.69 91 ILE A CA 1
ATOM 744 C C . ILE A 1 91 ? 10.834 -10.810 -4.671 1.00 81.69 91 ILE A C 1
ATOM 746 O O . ILE A 1 91 ? 11.431 -10.190 -5.535 1.00 81.69 91 ILE A O 1
ATOM 750 N N . LYS A 1 92 ? 11.473 -11.568 -3.771 1.00 79.38 92 LYS A N 1
ATOM 751 C CA . LYS A 1 92 ? 12.943 -11.688 -3.739 1.00 79.38 92 LYS A CA 1
ATOM 752 C C . LYS A 1 92 ? 13.527 -12.283 -5.021 1.00 79.38 92 LYS A C 1
ATOM 754 O O . LYS A 1 92 ? 14.567 -11.834 -5.479 1.00 79.38 92 LYS A O 1
ATOM 759 N N . VAL A 1 93 ? 12.873 -13.293 -5.599 1.00 77.19 93 VAL A N 1
ATOM 760 C CA . VAL A 1 93 ? 13.305 -13.884 -6.878 1.00 77.19 93 VAL A CA 1
ATOM 761 C C . VAL A 1 93 ? 13.126 -12.896 -8.030 1.00 77.19 93 VAL A C 1
ATOM 763 O O . VAL A 1 93 ? 14.014 -12.802 -8.867 1.00 77.19 93 VAL A O 1
ATOM 766 N N . LEU A 1 94 ? 12.012 -12.158 -8.059 1.00 80.00 94 LEU A N 1
ATOM 767 C CA . LEU A 1 94 ? 11.763 -11.121 -9.063 1.00 80.00 94 LEU A CA 1
ATOM 768 C C . LEU A 1 94 ? 12.766 -9.968 -8.931 1.00 80.00 94 LEU A C 1
ATOM 770 O O . LEU A 1 94 ? 13.337 -9.566 -9.930 1.00 80.00 94 LEU A O 1
ATOM 774 N N . GLN A 1 95 ? 13.060 -9.522 -7.708 1.00 83.19 95 GLN A N 1
ATOM 775 C CA . GLN A 1 95 ? 14.088 -8.515 -7.431 1.00 83.19 95 GLN A CA 1
ATOM 776 C C . GLN A 1 95 ? 15.464 -8.975 -7.910 1.00 83.19 95 GLN A C 1
ATOM 778 O O . GLN A 1 95 ? 16.096 -8.279 -8.688 1.00 83.19 95 GLN A O 1
ATOM 783 N N . ALA A 1 96 ? 15.890 -10.186 -7.539 1.00 76.75 96 ALA A N 1
ATOM 784 C CA . ALA A 1 96 ? 17.170 -10.724 -7.995 1.00 76.75 96 ALA A CA 1
ATOM 785 C C . ALA A 1 96 ? 17.235 -10.870 -9.528 1.00 76.75 96 ALA A C 1
ATOM 787 O O . ALA A 1 96 ? 18.303 -10.739 -10.121 1.00 76.75 96 ALA A O 1
ATOM 788 N N . GLN A 1 97 ? 16.105 -11.155 -10.180 1.00 77.81 97 GLN A N 1
ATOM 789 C CA . GLN A 1 97 ? 16.016 -11.208 -11.636 1.00 77.81 97 GLN A CA 1
ATOM 790 C C . GLN A 1 97 ? 16.130 -9.812 -12.263 1.00 77.81 97 GLN A C 1
ATOM 792 O O . GLN A 1 97 ? 16.890 -9.650 -13.217 1.00 77.81 97 GLN A O 1
ATOM 797 N N . ASP A 1 98 ? 15.428 -8.820 -11.714 1.00 84.56 98 ASP A N 1
ATOM 798 C CA . ASP A 1 98 ? 15.505 -7.423 -12.149 1.00 84.56 98 ASP A CA 1
ATOM 799 C C . ASP A 1 98 ? 16.920 -6.852 -11.952 1.00 84.56 98 ASP A C 1
ATOM 801 O O . ASP A 1 98 ? 17.438 -6.189 -12.851 1.00 84.56 98 ASP A O 1
ATOM 805 N N . ASP A 1 99 ? 17.593 -7.185 -10.846 1.00 84.12 99 ASP A N 1
ATOM 806 C CA . ASP A 1 99 ? 18.972 -6.767 -10.557 1.00 84.12 99 ASP A CA 1
ATOM 807 C C . ASP A 1 99 ? 19.960 -7.303 -11.610 1.00 84.12 99 ASP A C 1
ATOM 809 O O . A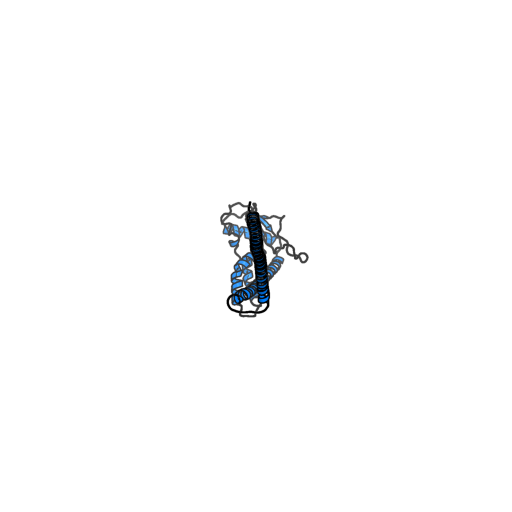SP A 1 99 ? 20.788 -6.561 -12.144 1.00 84.12 99 ASP A O 1
ATOM 813 N N . VAL A 1 100 ? 19.849 -8.591 -11.967 1.00 79.81 100 VAL A N 1
ATOM 814 C CA . VAL A 1 100 ? 20.682 -9.204 -13.019 1.00 79.81 100 VAL A CA 1
ATOM 815 C C . VAL A 1 100 ? 20.423 -8.536 -14.370 1.00 79.81 100 VAL A C 1
ATOM 817 O O . VAL A 1 100 ? 21.366 -8.197 -15.083 1.00 79.81 100 VAL A O 1
ATOM 820 N N . ILE A 1 101 ? 19.160 -8.289 -14.712 1.00 81.44 101 ILE A N 1
ATOM 821 C CA . ILE A 1 101 ? 18.767 -7.610 -15.953 1.00 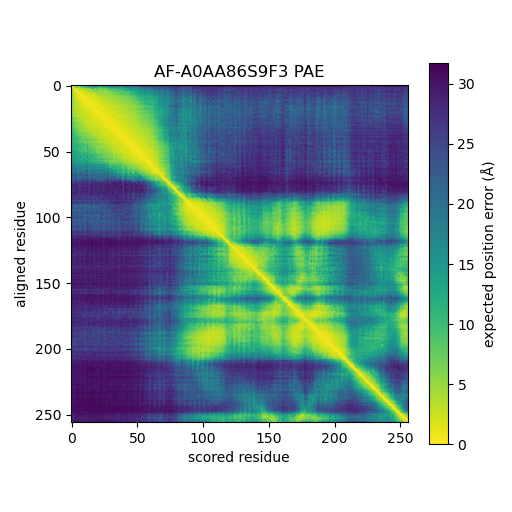81.44 101 ILE A CA 1
ATOM 822 C C . ILE A 1 101 ? 19.319 -6.176 -15.994 1.00 81.44 101 ILE A C 1
ATOM 824 O O . ILE A 1 101 ? 19.848 -5.767 -17.029 1.00 81.44 101 ILE A O 1
ATOM 828 N N . SER A 1 102 ? 19.267 -5.441 -14.878 1.00 85.12 102 SER A N 1
ATOM 829 C CA . SER A 1 102 ? 19.858 -4.100 -14.767 1.00 85.12 102 SER A CA 1
ATOM 830 C C . SER A 1 102 ? 21.366 -4.140 -14.992 1.00 85.12 102 SER A C 1
ATOM 832 O O . SER A 1 102 ? 21.879 -3.389 -15.819 1.00 85.12 102 SER A O 1
ATOM 834 N N . SER A 1 103 ? 22.073 -5.079 -14.354 1.00 85.06 103 SER A N 1
ATOM 835 C CA . SER A 1 103 ? 23.525 -5.208 -14.526 1.00 85.06 103 SER A CA 1
ATOM 836 C C . SER A 1 103 ? 23.940 -5.522 -15.972 1.00 85.06 103 SER A C 1
ATOM 838 O O . SER A 1 103 ? 24.917 -4.960 -16.464 1.00 85.06 103 SER A O 1
ATOM 840 N N . ILE A 1 104 ? 23.171 -6.350 -16.694 1.00 83.75 104 ILE A N 1
ATOM 841 C CA . ILE A 1 104 ? 23.414 -6.634 -18.119 1.00 83.75 104 ILE A CA 1
ATOM 842 C C . ILE A 1 104 ? 23.231 -5.366 -18.955 1.00 83.75 104 ILE A C 1
ATOM 844 O O . ILE A 1 104 ? 24.043 -5.077 -19.835 1.00 83.75 104 ILE A O 1
ATOM 848 N N . LYS A 1 105 ? 22.168 -4.601 -18.684 1.00 83.06 105 LYS A N 1
ATOM 849 C CA . LYS A 1 105 ? 21.898 -3.343 -19.381 1.00 83.06 105 LYS A CA 1
ATOM 850 C C . LYS A 1 105 ? 23.017 -2.325 -19.145 1.00 83.06 105 LYS A C 1
ATOM 852 O O . LYS A 1 105 ? 23.477 -1.700 -20.093 1.00 83.06 105 LYS A O 1
ATOM 857 N N . GLU A 1 106 ? 23.492 -2.196 -17.911 1.00 84.06 106 GLU A N 1
ATOM 858 C CA . GLU A 1 106 ? 24.597 -1.300 -17.553 1.00 84.06 106 GLU A CA 1
ATOM 859 C C . GLU A 1 106 ? 25.918 -1.707 -18.220 1.00 84.06 106 GLU A C 1
ATOM 861 O O . GLU A 1 106 ? 26.630 -0.853 -18.752 1.00 84.06 106 GLU A O 1
ATOM 866 N N . ALA A 1 107 ? 26.230 -3.007 -18.261 1.00 82.75 107 ALA A N 1
ATOM 867 C CA . ALA A 1 107 ? 27.395 -3.520 -18.980 1.00 82.75 107 ALA A CA 1
ATOM 868 C C . ALA A 1 107 ? 27.307 -3.212 -20.486 1.00 82.75 107 ALA A C 1
ATOM 870 O O . ALA A 1 107 ? 28.279 -2.745 -21.078 1.00 82.75 107 ALA A O 1
ATOM 871 N N . ALA A 1 108 ? 26.125 -3.388 -21.087 1.00 81.81 108 ALA A N 1
ATOM 872 C CA . ALA A 1 108 ? 25.874 -3.050 -22.484 1.00 81.81 108 ALA A CA 1
ATOM 873 C C . ALA A 1 108 ? 26.073 -1.558 -22.782 1.00 81.81 108 ALA A C 1
ATOM 875 O O . ALA A 1 108 ? 26.739 -1.209 -23.758 1.00 81.81 108 ALA A O 1
ATOM 876 N N . SER A 1 109 ? 25.543 -0.680 -21.926 1.00 81.62 109 SER A N 1
ATOM 877 C CA . SER A 1 109 ? 25.747 0.768 -22.038 1.00 81.62 109 SER A CA 1
ATOM 878 C C . SER A 1 109 ? 27.227 1.141 -21.937 1.00 81.62 109 SER A C 1
ATOM 880 O O . SER A 1 109 ? 27.710 1.986 -22.689 1.00 81.62 109 SER A O 1
ATOM 882 N N . LYS A 1 110 ? 27.981 0.482 -21.051 1.00 81.12 110 LYS A N 1
ATOM 883 C CA . LYS A 1 110 ? 29.420 0.718 -20.902 1.00 81.12 110 LYS A CA 1
ATOM 884 C C . LYS A 1 110 ? 30.215 0.300 -22.143 1.00 81.12 110 LYS A C 1
ATOM 886 O O . LYS A 1 110 ? 31.107 1.033 -22.562 1.00 81.12 110 LYS A O 1
ATOM 891 N N . GLU A 1 111 ? 29.877 -0.825 -22.767 1.00 79.00 111 GLU A N 1
ATOM 892 C CA . GLU A 1 111 ? 30.518 -1.243 -24.022 1.00 79.00 111 GLU A CA 1
ATOM 893 C C . GLU A 1 111 ? 30.151 -0.332 -25.204 1.00 79.00 111 GLU A C 1
ATOM 895 O O . GLU A 1 111 ? 30.996 -0.050 -26.055 1.00 79.00 111 GLU A O 1
ATOM 900 N N . LEU A 1 112 ? 28.932 0.220 -25.241 1.00 73.88 112 LEU A N 1
ATOM 901 C CA . LEU A 1 112 ? 28.569 1.235 -26.238 1.00 73.88 112 LEU A CA 1
ATOM 902 C C . LEU A 1 112 ? 29.436 2.494 -26.124 1.00 73.88 112 LEU A C 1
ATOM 904 O O . LEU A 1 112 ? 29.824 3.053 -27.151 1.00 73.88 112 LEU A O 1
ATOM 908 N N . LEU A 1 113 ? 29.793 2.914 -24.905 1.00 74.94 113 LEU A N 1
ATOM 909 C CA . LEU A 1 113 ? 30.731 4.023 -24.702 1.00 74.94 113 LEU A CA 1
ATOM 910 C C . LEU A 1 113 ? 32.104 3.709 -25.316 1.00 74.94 113 LEU A C 1
ATOM 912 O O . LEU A 1 113 ? 32.652 4.564 -26.015 1.00 74.94 113 LEU A O 1
ATOM 916 N N . ASN A 1 114 ? 32.607 2.479 -25.140 1.00 71.88 114 ASN A N 1
ATOM 917 C CA . ASN A 1 114 ? 33.864 1.989 -25.728 1.00 71.88 114 ASN A CA 1
ATOM 918 C C . ASN A 1 114 ? 33.856 2.048 -27.261 1.00 71.88 114 ASN A C 1
ATOM 920 O O . ASN A 1 114 ? 34.777 2.593 -27.866 1.00 71.88 114 ASN A O 1
ATOM 924 N N . VAL A 1 115 ? 32.791 1.561 -27.902 1.00 68.12 115 VAL A N 1
ATOM 925 C CA . VAL A 1 115 ? 32.647 1.613 -29.370 1.00 68.12 115 VAL A CA 1
ATOM 926 C C . VAL A 1 115 ? 32.551 3.058 -29.868 1.00 68.12 115 VAL A C 1
ATOM 928 O O . VAL A 1 115 ? 33.119 3.421 -30.898 1.00 68.12 115 VAL A O 1
ATOM 931 N N . SER A 1 116 ? 31.889 3.918 -29.097 1.00 64.12 116 SER A N 1
ATOM 932 C CA . SER A 1 116 ? 31.737 5.335 -29.410 1.00 64.12 116 SER A CA 1
ATOM 933 C C . SER A 1 116 ? 33.070 6.111 -29.339 1.00 64.12 116 SER A C 1
ATOM 935 O O . SER A 1 116 ? 33.174 7.209 -29.886 1.00 64.12 116 SER A O 1
ATOM 937 N N . HIS A 1 117 ? 34.126 5.603 -28.685 1.00 59.19 117 HIS A N 1
ATOM 938 C CA . HIS A 1 117 ? 35.423 6.296 -28.544 1.00 59.19 117 HIS A CA 1
ATOM 939 C C . HIS A 1 117 ? 36.243 6.428 -29.842 1.00 59.19 117 HIS A C 1
ATOM 941 O O . HIS A 1 117 ? 37.145 7.263 -29.891 1.00 59.19 117 HIS A O 1
ATOM 947 N N . HIS A 1 118 ? 35.953 5.649 -30.889 1.00 52.97 118 HIS A N 1
ATOM 948 C CA . HIS A 1 118 ? 36.883 5.465 -32.014 1.00 52.97 118 HIS A CA 1
ATOM 949 C C . HIS A 1 118 ? 36.549 6.213 -33.311 1.00 52.97 118 HIS A C 1
ATOM 951 O O . HIS A 1 118 ? 37.291 6.092 -34.286 1.00 52.97 118 HIS A O 1
ATOM 957 N N . HIS A 1 119 ? 35.477 7.005 -33.357 1.00 53.00 119 HIS A N 1
ATOM 958 C CA . HIS A 1 119 ? 35.009 7.585 -34.615 1.00 53.00 119 HIS A CA 1
ATOM 959 C C . HIS A 1 119 ? 35.073 9.111 -34.614 1.00 53.00 119 HIS A C 1
ATOM 961 O O . HIS A 1 119 ? 34.405 9.783 -33.838 1.00 53.00 119 HIS A O 1
ATOM 967 N N . HIS A 1 120 ? 35.900 9.649 -35.515 1.00 52.91 120 HIS A N 1
ATOM 968 C CA . HIS A 1 120 ? 36.037 11.078 -35.772 1.00 52.91 120 HIS A CA 1
ATOM 969 C C . HIS A 1 120 ? 34.674 11.755 -35.999 1.00 52.91 120 HIS A C 1
ATOM 971 O O . HIS A 1 120 ? 33.914 11.413 -36.910 1.00 52.91 120 HIS A O 1
ATOM 977 N N . ASP A 1 121 ? 34.439 12.775 -35.182 1.00 62.47 121 ASP A N 1
ATOM 978 C CA . ASP A 1 121 ? 33.156 13.412 -34.875 1.00 62.47 121 ASP A CA 1
ATOM 979 C C . ASP A 1 121 ? 32.445 14.081 -36.068 1.00 62.47 121 ASP A C 1
ATOM 981 O O . ASP A 1 121 ? 31.243 14.321 -36.050 1.00 62.47 121 ASP A O 1
ATOM 985 N N . HIS A 1 122 ? 33.161 14.390 -37.152 1.00 58.41 122 HIS A N 1
ATOM 986 C CA . HIS A 1 122 ? 32.592 15.129 -38.289 1.00 58.41 122 HIS A CA 1
ATOM 987 C C . HIS A 1 122 ? 32.212 14.234 -39.474 1.00 58.41 122 HIS A C 1
ATOM 989 O O . HIS A 1 122 ? 31.217 14.498 -40.147 1.00 58.41 122 HIS A O 1
ATOM 995 N N . VAL A 1 123 ? 32.967 13.157 -39.715 1.00 60.19 123 VAL A N 1
ATOM 996 C CA . VAL A 1 123 ? 32.726 12.237 -40.841 1.00 60.19 123 VAL A CA 1
ATOM 997 C C . VAL A 1 123 ? 31.599 11.268 -40.500 1.00 60.19 123 VAL A C 1
ATOM 999 O O . VAL A 1 123 ? 30.673 11.099 -41.286 1.00 60.19 123 VAL A O 1
ATOM 1002 N N . TYR A 1 124 ? 31.624 10.703 -39.290 1.00 65.50 124 TYR A N 1
ATOM 1003 C CA . TYR A 1 124 ? 30.578 9.802 -38.804 1.00 65.50 124 TYR A CA 1
ATOM 1004 C C . TYR A 1 124 ? 29.223 10.513 -38.678 1.00 65.50 124 TYR A C 1
ATOM 1006 O O . TYR A 1 124 ? 28.187 9.977 -39.057 1.00 65.50 124 TYR A O 1
ATOM 1014 N N . ARG A 1 125 ? 29.243 11.775 -38.239 1.00 66.81 125 ARG A N 1
ATOM 1015 C CA . ARG A 1 125 ? 28.065 12.641 -38.118 1.00 66.81 125 ARG A CA 1
ATOM 1016 C C . ARG A 1 125 ? 27.382 12.934 -39.451 1.00 66.81 125 ARG A C 1
ATOM 1018 O O . ARG A 1 125 ? 26.159 13.020 -39.486 1.00 66.81 125 ARG A O 1
ATOM 1025 N N . ASN A 1 126 ? 28.142 13.140 -40.524 1.00 66.31 126 ASN A N 1
ATOM 1026 C CA . ASN A 1 126 ? 27.567 13.378 -41.850 1.00 66.31 126 ASN A CA 1
ATOM 1027 C C . ASN A 1 126 ? 27.102 12.065 -42.483 1.00 66.31 126 ASN A C 1
ATOM 1029 O O . ASN A 1 126 ? 25.971 11.990 -42.939 1.00 66.31 126 ASN A O 1
ATOM 1033 N N . LEU A 1 127 ? 27.896 11.001 -42.349 1.00 64.81 127 LEU A N 1
ATOM 1034 C CA . LEU A 1 127 ? 27.520 9.665 -42.803 1.00 64.81 127 LEU A CA 1
ATOM 1035 C C . LEU A 1 127 ? 26.211 9.171 -42.161 1.00 64.81 127 LEU A C 1
ATOM 1037 O O . LEU A 1 127 ? 25.346 8.646 -42.852 1.00 64.81 127 LEU A O 1
ATOM 1041 N N . LEU A 1 128 ? 26.029 9.365 -40.849 1.00 67.50 128 LEU A N 1
ATOM 1042 C CA . LEU A 1 128 ? 24.792 8.991 -40.157 1.00 67.50 128 LEU A CA 1
ATOM 1043 C C . LEU A 1 128 ? 23.580 9.784 -40.647 1.00 67.50 128 LEU A C 1
ATOM 1045 O O . LEU A 1 128 ? 22.497 9.216 -40.757 1.00 67.50 128 LEU A O 1
ATOM 1049 N N . LYS A 1 129 ? 23.741 11.080 -40.939 1.00 68.00 129 LYS A N 1
ATOM 1050 C CA . LYS A 1 129 ? 22.652 11.879 -41.518 1.00 68.00 129 LYS A CA 1
ATOM 1051 C C . LYS A 1 129 ? 22.277 11.349 -42.891 1.00 68.00 129 LYS A C 1
ATOM 1053 O O . LYS A 1 129 ? 21.101 11.098 -43.120 1.00 68.00 129 LYS A O 1
ATOM 1058 N N . ASP A 1 130 ? 23.267 11.135 -43.752 1.00 65.62 130 ASP A N 1
ATOM 1059 C CA . ASP A 1 130 ? 23.052 10.703 -45.132 1.00 65.62 130 ASP A CA 1
ATOM 1060 C C . ASP A 1 130 ? 22.364 9.329 -45.176 1.00 65.62 130 ASP A C 1
ATOM 1062 O O . ASP A 1 130 ? 21.407 9.140 -45.922 1.00 65.62 130 ASP A O 1
ATOM 1066 N N . LEU A 1 131 ? 22.760 8.403 -44.295 1.00 63.88 131 LEU A N 1
ATOM 1067 C CA . LEU A 1 131 ? 22.143 7.077 -44.186 1.00 63.88 131 LEU A CA 1
ATOM 1068 C C . LEU A 1 131 ? 20.698 7.116 -43.666 1.00 63.88 131 LEU A C 1
ATOM 1070 O O . LEU A 1 131 ? 19.866 6.342 -44.134 1.00 63.88 131 LEU A O 1
ATOM 1074 N N . ILE A 1 132 ? 20.374 8.002 -42.715 1.00 69.44 132 ILE A N 1
ATOM 1075 C CA . ILE A 1 132 ? 18.999 8.134 -42.202 1.00 69.44 132 ILE A CA 1
ATOM 1076 C C . ILE A 1 132 ? 18.088 8.788 -43.249 1.00 69.44 132 ILE A C 1
ATOM 1078 O O . ILE A 1 132 ? 16.943 8.370 -43.417 1.00 69.44 132 ILE A O 1
ATOM 1082 N N . VAL A 1 133 ? 18.597 9.794 -43.967 1.00 68.81 133 VAL A N 1
ATOM 1083 C CA . VAL A 1 133 ? 17.883 10.442 -45.078 1.00 68.81 133 VAL A CA 1
ATOM 1084 C C . VAL A 1 133 ? 17.586 9.434 -46.180 1.00 68.81 133 VAL A C 1
ATOM 1086 O O . VAL A 1 133 ? 16.451 9.366 -46.650 1.00 68.81 133 VAL A O 1
ATOM 1089 N N . GLN A 1 134 ? 18.591 8.642 -46.557 1.00 64.75 134 GLN A N 1
ATOM 1090 C CA . GLN A 1 134 ? 18.469 7.632 -47.598 1.00 64.75 134 GLN A CA 1
ATOM 1091 C C . GLN A 1 134 ? 17.451 6.548 -47.213 1.00 64.75 134 GLN A C 1
ATOM 1093 O O . GLN A 1 134 ? 16.523 6.295 -47.973 1.00 64.75 134 GLN A O 1
ATOM 1098 N N . ASP A 1 135 ? 17.546 5.977 -46.007 1.00 66.94 135 ASP A N 1
ATOM 1099 C CA . ASP A 1 135 ? 16.614 4.929 -45.565 1.00 66.94 135 ASP A CA 1
ATOM 1100 C C . ASP A 1 135 ? 15.163 5.432 -45.440 1.00 66.94 135 ASP A C 1
ATOM 1102 O O . ASP A 1 135 ? 14.225 4.700 -45.764 1.00 66.94 135 ASP A O 1
ATOM 1106 N N . TYR A 1 136 ? 14.954 6.688 -45.024 1.00 68.31 136 TYR A N 1
ATOM 1107 C CA . TYR A 1 136 ? 13.616 7.283 -45.006 1.00 68.31 136 TYR A CA 1
ATOM 1108 C C . TYR A 1 136 ? 13.042 7.463 -46.412 1.00 68.31 136 TYR A C 1
ATOM 1110 O O . TYR A 1 136 ? 11.893 7.084 -46.649 1.00 68.31 136 TYR A O 1
ATOM 1118 N N . ALA A 1 137 ? 13.833 8.027 -47.330 1.00 69.06 137 ALA A N 1
ATOM 1119 C CA . ALA A 1 137 ? 13.425 8.250 -48.713 1.00 69.06 137 ALA A CA 1
ATOM 1120 C C . ALA A 1 137 ? 13.061 6.923 -49.399 1.00 69.06 137 ALA A C 1
ATOM 1122 O O . ALA A 1 137 ? 11.995 6.818 -50.008 1.00 69.06 137 ALA A O 1
ATOM 1123 N N . ASP A 1 138 ? 13.882 5.888 -49.195 1.00 70.31 138 ASP A N 1
ATOM 1124 C CA . ASP A 1 138 ? 13.682 4.550 -49.755 1.00 70.31 138 ASP A CA 1
ATOM 1125 C C . ASP A 1 138 ? 12.415 3.870 -49.201 1.00 70.31 138 ASP A C 1
ATOM 1127 O O . ASP A 1 138 ? 11.666 3.235 -49.945 1.00 70.31 138 ASP A O 1
ATOM 1131 N N . LYS A 1 139 ? 12.125 4.015 -47.899 1.00 69.69 139 LYS A N 1
ATOM 1132 C CA . LYS A 1 139 ? 10.956 3.379 -47.257 1.00 69.69 139 LYS A CA 1
ATOM 1133 C C . LYS A 1 139 ? 9.642 4.101 -47.492 1.00 69.69 139 LYS A C 1
ATOM 1135 O O . LYS A 1 139 ? 8.602 3.451 -47.601 1.00 69.69 139 LYS A O 1
ATOM 1140 N N . ALA A 1 140 ? 9.663 5.428 -47.504 1.00 69.12 140 ALA A N 1
ATOM 1141 C CA . ALA A 1 140 ? 8.466 6.227 -47.724 1.00 69.12 140 ALA A CA 1
ATOM 1142 C C . ALA A 1 140 ? 8.189 6.455 -49.223 1.00 69.12 140 ALA A C 1
ATOM 1144 O O . ALA A 1 140 ? 7.080 6.859 -49.568 1.00 69.12 140 ALA A O 1
ATOM 1145 N N . ASN A 1 141 ? 9.147 6.134 -50.105 1.00 73.62 141 ASN A N 1
ATOM 1146 C CA . ASN A 1 141 ? 9.101 6.404 -51.545 1.00 73.62 141 ASN A CA 1
ATOM 1147 C C . ASN A 1 141 ? 8.823 7.891 -51.827 1.00 73.62 141 ASN A C 1
ATOM 1149 O O . ASN A 1 141 ? 7.930 8.251 -52.598 1.00 73.62 141 ASN A O 1
ATOM 1153 N N . VAL A 1 142 ? 9.559 8.748 -51.120 1.00 72.88 142 VAL A N 1
ATOM 1154 C CA . VAL A 1 142 ? 9.411 10.207 -51.131 1.00 72.88 142 VAL A CA 1
ATOM 1155 C C . VAL A 1 142 ? 10.752 10.878 -51.375 1.00 72.88 142 VAL A C 1
ATOM 1157 O O . VAL A 1 142 ? 11.797 10.300 -51.079 1.00 72.88 142 VAL A O 1
ATOM 1160 N N . ASP A 1 143 ? 10.718 12.117 -51.864 1.00 68.69 143 ASP A N 1
ATOM 1161 C CA . ASP A 1 143 ? 11.935 12.907 -52.022 1.00 68.69 143 ASP A CA 1
ATOM 1162 C C . ASP A 1 143 ? 12.656 13.098 -50.670 1.00 68.69 143 ASP A C 1
ATOM 1164 O O . ASP A 1 143 ? 11.996 13.323 -49.644 1.00 68.69 143 ASP A O 1
ATOM 1168 N N . PRO A 1 144 ? 14.002 13.031 -50.653 1.00 66.69 144 PRO A N 1
ATOM 1169 C CA . PRO A 1 144 ? 14.798 13.207 -49.445 1.00 66.69 144 PRO A CA 1
ATOM 1170 C C . PRO A 1 144 ? 14.475 14.527 -48.724 1.00 66.69 144 PRO A C 1
ATOM 1172 O O . PRO A 1 144 ? 14.566 15.596 -49.336 1.00 66.69 144 PRO A O 1
ATOM 1175 N N . PRO 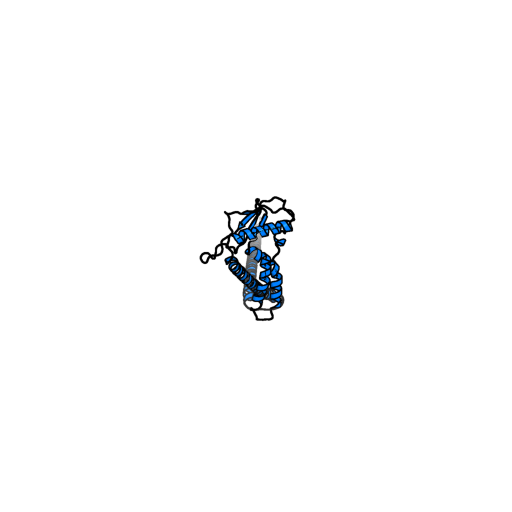A 1 145 ? 14.117 14.498 -47.428 1.00 67.56 145 PRO A N 1
ATOM 1176 C CA . PRO A 1 145 ? 13.822 15.716 -46.689 1.00 67.56 145 PRO A CA 1
ATOM 1177 C C . PRO A 1 145 ? 15.096 16.516 -46.386 1.00 67.56 145 PRO A C 1
ATOM 1179 O O . PRO A 1 145 ? 16.159 15.956 -46.113 1.00 67.56 145 PRO A O 1
ATOM 1182 N N . GLU A 1 146 ? 14.979 17.845 -46.364 1.00 67.31 146 GLU A N 1
ATOM 1183 C CA . GLU A 1 146 ? 16.080 18.728 -45.974 1.00 67.31 146 GLU A CA 1
ATOM 1184 C C . GLU A 1 146 ? 16.318 18.655 -44.455 1.00 67.31 146 GLU A C 1
ATOM 1186 O O . GLU A 1 146 ? 15.452 19.019 -43.650 1.00 67.31 146 GLU A O 1
ATOM 1191 N N . ILE A 1 147 ? 17.510 18.198 -44.054 1.00 69.31 147 ILE A N 1
ATOM 1192 C CA . ILE A 1 147 ? 17.928 18.144 -42.649 1.00 69.31 147 ILE A CA 1
ATOM 1193 C C . ILE A 1 147 ? 18.813 19.344 -42.315 1.00 69.31 147 ILE A C 1
ATOM 1195 O O . ILE A 1 147 ? 19.960 19.447 -42.751 1.00 69.31 147 ILE A O 1
ATOM 1199 N N . VAL A 1 148 ? 18.307 20.212 -41.444 1.00 68.25 148 VAL A N 1
ATOM 1200 C CA . VAL A 1 148 ? 19.054 21.317 -40.848 1.00 68.25 148 VAL A CA 1
ATOM 1201 C C . VAL A 1 148 ? 19.689 20.852 -39.548 1.00 68.25 148 VAL A C 1
ATOM 1203 O O . VAL A 1 148 ? 19.039 20.363 -38.626 1.00 68.25 148 VAL A O 1
ATOM 1206 N N . VAL A 1 149 ? 20.994 21.038 -39.442 1.00 69.50 149 VAL A N 1
ATOM 1207 C CA . VAL A 1 149 ? 21.754 20.581 -38.285 1.00 69.50 149 VAL A CA 1
ATOM 1208 C C . VAL A 1 149 ? 21.889 21.715 -37.282 1.00 69.50 149 VAL A C 1
ATOM 1210 O O . VAL A 1 149 ? 22.458 22.764 -37.589 1.00 69.50 149 VAL A O 1
ATOM 1213 N N . VAL A 1 150 ? 21.384 21.513 -36.068 1.00 68.56 150 VAL A N 1
ATOM 1214 C CA . VAL A 1 150 ? 21.389 22.551 -35.038 1.00 68.56 150 VAL A CA 1
ATOM 1215 C C . VAL A 1 150 ? 22.757 22.578 -34.357 1.00 68.56 150 VAL A C 1
ATOM 1217 O O . VAL A 1 150 ? 23.005 21.863 -33.399 1.00 68.56 150 VAL A O 1
ATOM 1220 N N . ASN A 1 151 ? 23.663 23.447 -34.811 1.00 65.88 151 ASN A N 1
ATOM 1221 C CA . ASN A 1 151 ? 25.013 23.586 -34.230 1.00 65.88 151 ASN A CA 1
ATOM 1222 C C . ASN A 1 151 ? 25.051 24.352 -32.884 1.00 65.88 151 ASN A C 1
ATOM 1224 O O . ASN A 1 151 ? 26.112 24.815 -32.463 1.00 65.88 151 ASN A O 1
ATOM 1228 N N . ARG A 1 152 ? 23.900 24.550 -32.230 1.00 61.88 152 ARG A N 1
ATOM 1229 C CA . ARG A 1 152 ? 23.772 25.289 -30.958 1.00 61.88 152 ARG A CA 1
ATOM 1230 C C . ARG A 1 152 ? 23.239 24.441 -29.804 1.00 61.88 152 ARG A C 1
ATOM 12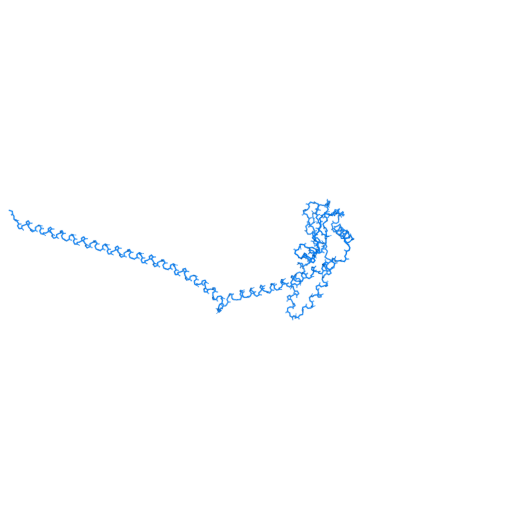32 O O . ARG A 1 152 ? 23.388 24.849 -28.660 1.00 61.88 152 ARG A O 1
ATOM 1239 N N . ILE A 1 153 ? 22.608 23.307 -30.102 1.00 71.00 153 ILE A N 1
ATOM 1240 C CA . ILE A 1 153 ? 22.004 22.407 -29.120 1.00 71.00 153 ILE A CA 1
ATOM 1241 C C . ILE A 1 153 ? 22.606 21.037 -29.387 1.00 71.00 153 ILE A C 1
ATOM 1243 O O . ILE A 1 153 ? 22.493 20.529 -30.502 1.00 71.00 153 ILE A O 1
ATOM 1247 N N . TYR A 1 154 ? 23.261 20.483 -28.375 1.00 71.31 154 TYR A N 1
ATOM 1248 C CA . TYR A 1 154 ? 23.945 19.200 -28.445 1.00 71.31 154 TYR A CA 1
ATOM 1249 C C . TYR A 1 154 ? 23.355 18.249 -27.413 1.00 71.31 154 TYR A C 1
ATOM 1251 O O . TYR A 1 154 ? 22.775 18.687 -26.414 1.00 71.31 154 TYR A O 1
ATOM 1259 N N . LEU A 1 155 ? 23.488 16.951 -27.673 1.00 74.62 155 LEU A N 1
ATOM 1260 C CA . LEU A 1 155 ? 23.158 15.935 -26.684 1.00 74.62 155 LEU A CA 1
ATOM 1261 C C . LEU A 1 155 ? 24.093 16.050 -25.466 1.00 74.62 155 LEU A C 1
ATOM 1263 O O . LEU A 1 155 ? 25.187 16.611 -25.574 1.00 74.62 155 LEU A O 1
ATOM 1267 N N . PRO A 1 156 ? 23.669 15.540 -24.295 1.00 78.81 156 PRO A N 1
ATOM 1268 C CA . PRO A 1 156 ? 24.483 15.591 -23.091 1.00 78.81 156 PRO A CA 1
ATOM 1269 C C . PRO A 1 156 ? 25.843 14.923 -23.325 1.00 78.81 156 PRO A C 1
ATOM 1271 O O . PRO A 1 156 ? 25.886 13.834 -23.906 1.00 78.81 156 PRO A O 1
ATOM 1274 N N . PRO A 1 157 ? 26.951 15.543 -22.886 1.00 71.31 157 PRO A N 1
ATOM 1275 C CA . PRO A 1 157 ? 28.276 15.003 -23.131 1.00 71.31 157 PRO A CA 1
ATOM 1276 C C . PRO A 1 157 ? 28.458 13.660 -22.420 1.00 71.31 157 PRO A C 1
ATOM 1278 O O . PRO A 1 157 ? 27.762 13.323 -21.462 1.00 71.31 157 PRO A O 1
ATOM 1281 N N . ARG A 1 158 ? 29.436 12.887 -22.888 1.00 70.44 158 ARG A N 1
ATOM 1282 C CA . ARG A 1 158 ? 29.788 11.602 -22.278 1.00 70.44 158 ARG A CA 1
ATOM 1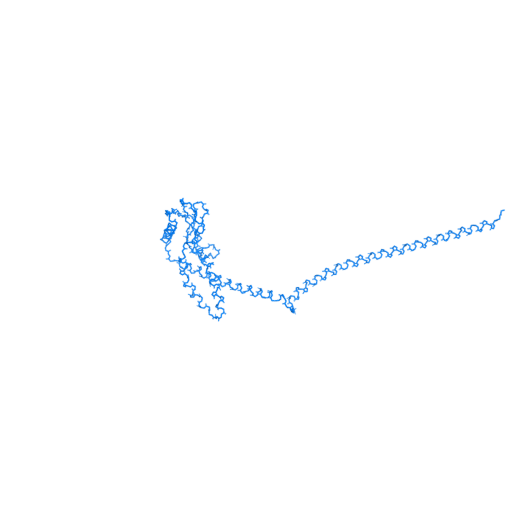283 C C . ARG A 1 158 ? 30.188 11.777 -20.810 1.00 70.44 158 ARG A C 1
ATOM 1285 O O . ARG A 1 158 ? 30.762 12.814 -20.457 1.00 70.44 158 ARG A O 1
ATOM 1292 N N . PRO A 1 159 ? 29.954 10.758 -19.968 1.00 71.31 159 PRO A N 1
ATOM 1293 C CA . PRO A 1 159 ? 30.297 10.852 -18.561 1.00 71.31 159 PRO A CA 1
ATOM 1294 C C . PRO A 1 159 ? 31.818 10.985 -18.429 1.00 71.31 159 PRO A C 1
ATOM 1296 O O . PRO A 1 159 ? 32.583 10.169 -18.945 1.00 71.31 159 PRO A O 1
ATOM 1299 N N . SER A 1 160 ? 32.263 12.051 -17.766 1.00 66.88 160 SER A N 1
ATOM 1300 C CA . SER A 1 160 ? 33.678 12.298 -17.487 1.00 66.88 160 SER A CA 1
ATOM 1301 C C . SER A 1 160 ? 34.020 11.827 -16.073 1.00 66.88 160 SER A C 1
ATOM 1303 O O . SER A 1 160 ? 33.168 11.828 -15.187 1.00 66.88 160 SER A O 1
ATOM 1305 N N . HIS A 1 161 ? 35.285 11.468 -15.827 1.00 61.56 161 HIS A N 1
ATOM 1306 C CA . HIS A 1 161 ? 35.753 10.987 -14.516 1.00 61.56 161 HIS A CA 1
ATOM 1307 C C . HIS A 1 161 ? 35.484 11.951 -13.341 1.00 61.56 161 HIS A C 1
ATOM 1309 O O . HIS A 1 161 ? 35.568 11.527 -12.193 1.00 61.56 161 HIS A O 1
ATOM 1315 N N . HIS A 1 162 ? 35.185 13.227 -13.613 1.00 60.75 162 HIS A N 1
ATOM 1316 C CA . HIS A 1 162 ? 34.907 14.241 -12.594 1.00 60.75 162 HIS A CA 1
ATOM 1317 C C . HIS A 1 162 ? 33.406 14.472 -12.338 1.00 60.75 162 HIS A C 1
ATOM 1319 O O . HIS A 1 162 ? 33.069 14.942 -11.257 1.00 60.75 162 HIS A O 1
ATOM 1325 N N . ASN A 1 163 ? 32.513 14.082 -13.258 1.00 60.19 163 ASN A N 1
ATOM 1326 C CA . ASN A 1 163 ? 31.066 14.320 -13.166 1.00 60.19 163 ASN A CA 1
ATOM 1327 C C . ASN A 1 163 ? 30.271 13.035 -13.460 1.00 60.19 163 ASN A C 1
ATOM 1329 O O . ASN A 1 163 ? 29.683 12.873 -14.527 1.00 60.19 163 ASN A O 1
ATOM 1333 N N . TYR A 1 164 ? 30.250 12.106 -12.501 1.00 60.44 164 TYR A N 1
ATOM 1334 C CA . TYR A 1 164 ? 29.542 10.820 -12.629 1.00 60.44 164 TYR A CA 1
ATOM 1335 C C . TYR A 1 164 ? 28.015 10.933 -12.437 1.00 60.44 164 TYR A C 1
ATOM 1337 O O . TYR A 1 164 ? 27.274 10.014 -12.773 1.00 60.44 164 TYR A O 1
ATOM 1345 N N . HIS A 1 165 ? 27.541 12.053 -11.879 1.00 65.50 165 HIS A N 1
ATOM 1346 C CA . HIS A 1 165 ? 26.124 12.293 -11.575 1.00 65.50 165 HIS A CA 1
ATOM 1347 C C . HIS A 1 165 ? 25.403 13.179 -12.600 1.00 65.50 165 HIS A C 1
ATOM 1349 O O . HIS A 1 165 ? 24.200 13.399 -12.461 1.00 65.50 165 HIS A O 1
ATOM 1355 N N . ASP A 1 166 ? 26.112 13.674 -13.614 1.00 66.88 166 ASP A N 1
ATOM 1356 C CA . ASP A 1 166 ? 25.506 14.490 -14.662 1.00 66.88 166 ASP A CA 1
ATOM 1357 C C . ASP A 1 166 ? 24.794 13.611 -15.696 1.00 66.88 166 ASP A C 1
ATOM 1359 O O . ASP A 1 166 ? 25.143 12.449 -15.915 1.00 66.88 166 ASP A O 1
ATOM 1363 N N . ILE A 1 167 ? 23.780 14.182 -16.347 1.00 71.38 167 ILE A N 1
ATOM 1364 C CA . ILE A 1 167 ? 23.080 13.530 -17.455 1.00 71.38 167 ILE A CA 1
ATOM 1365 C C . ILE A 1 167 ? 24.093 13.316 -18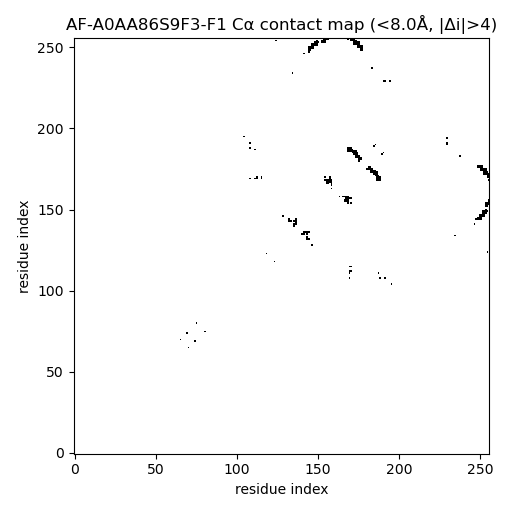.582 1.00 71.38 167 ILE A C 1
ATOM 1367 O O . ILE A 1 167 ? 24.704 14.276 -19.049 1.00 71.38 167 ILE A O 1
ATOM 1371 N N . TYR A 1 168 ? 24.245 12.071 -19.027 1.00 77.56 168 TYR A N 1
ATOM 1372 C CA . TYR A 1 168 ? 25.161 11.700 -20.098 1.00 77.56 168 TYR A CA 1
ATOM 1373 C C . TYR A 1 168 ? 24.455 10.886 -21.180 1.00 77.56 168 TYR A C 1
ATOM 1375 O O . TYR A 1 168 ? 23.439 10.240 -20.922 1.00 77.56 168 TYR A O 1
ATOM 1383 N N . CYS A 1 169 ? 25.006 10.910 -22.393 1.00 77.94 169 CYS A N 1
ATOM 1384 C CA . CYS A 1 169 ? 24.553 10.081 -23.504 1.00 77.94 169 CYS A CA 1
ATOM 1385 C C . CYS A 1 169 ? 25.755 9.456 -24.228 1.00 77.94 169 CYS A C 1
ATOM 1387 O O . CYS A 1 169 ? 26.817 10.071 -24.364 1.00 77.94 169 CYS A O 1
ATOM 1389 N N . SER A 1 170 ? 25.600 8.209 -24.676 1.00 75.69 170 SER A N 1
ATOM 1390 C CA . SER A 1 170 ? 26.661 7.433 -25.329 1.00 75.69 170 SER A CA 1
ATOM 1391 C C . SER A 1 170 ? 26.942 7.882 -26.767 1.00 75.69 170 SER A C 1
ATOM 1393 O O . SER A 1 170 ? 28.007 7.585 -27.316 1.00 75.69 170 SER A O 1
ATOM 1395 N N . GLY A 1 171 ? 26.009 8.608 -27.387 1.00 75.62 171 GLY A N 1
ATOM 1396 C CA . GLY A 1 171 ? 26.118 9.133 -28.749 1.00 75.62 171 GLY A CA 1
ATOM 1397 C C . GLY A 1 171 ? 24.827 8.986 -29.549 1.00 75.62 171 GLY A C 1
ATOM 1398 O O . GLY A 1 171 ? 23.886 8.318 -29.124 1.00 75.62 171 GLY A O 1
ATOM 1399 N N . GLY A 1 172 ? 24.812 9.558 -30.753 1.00 75.25 172 GLY A N 1
ATOM 1400 C CA . GLY A 1 172 ? 23.756 9.358 -31.747 1.00 75.25 172 GLY A CA 1
ATOM 1401 C C . GLY A 1 172 ? 23.127 10.656 -32.238 1.00 75.25 172 GLY A C 1
ATOM 1402 O O . GLY A 1 172 ? 23.746 11.721 -32.195 1.00 75.25 172 GLY A O 1
ATOM 1403 N N . VAL A 1 173 ? 21.910 10.538 -32.769 1.00 75.12 173 VAL A N 1
ATOM 1404 C CA . VAL A 1 173 ? 21.192 11.639 -33.421 1.00 75.12 173 VAL A CA 1
ATOM 1405 C C . VAL A 1 173 ? 19.760 11.675 -32.920 1.00 75.12 173 VAL A C 1
ATOM 1407 O O . VAL A 1 173 ? 19.082 10.652 -32.926 1.00 75.12 173 VAL A O 1
ATOM 1410 N N . VAL A 1 174 ? 19.272 12.856 -32.562 1.00 76.88 174 VAL A N 1
ATOM 1411 C CA . VAL A 1 174 ? 17.844 13.092 -32.344 1.00 76.88 174 VAL A CA 1
ATOM 1412 C C . VAL A 1 174 ? 17.338 13.970 -33.474 1.00 76.88 174 VAL A C 1
ATOM 1414 O O . VAL A 1 174 ? 17.856 15.064 -33.706 1.00 76.88 174 VAL A O 1
ATOM 1417 N N . LEU A 1 175 ? 16.339 13.478 -34.199 1.00 74.12 175 LEU A N 1
ATOM 1418 C CA . LEU A 1 175 ? 15.685 14.210 -35.274 1.00 74.12 175 LEU A CA 1
ATOM 1419 C C . LEU A 1 175 ? 14.359 14.750 -34.762 1.00 74.12 175 LEU A C 1
ATOM 1421 O O . LEU A 1 175 ? 13.508 13.990 -34.317 1.00 74.12 175 LEU A O 1
ATOM 1425 N N . ALA A 1 176 ? 14.164 16.054 -34.851 1.00 74.81 176 ALA A N 1
ATOM 1426 C CA . ALA A 1 176 ? 12.889 16.694 -34.581 1.00 74.81 176 ALA A CA 1
ATOM 1427 C C . ALA A 1 176 ? 12.349 17.316 -35.867 1.00 74.81 176 ALA A C 1
ATOM 1429 O O . ALA A 1 176 ? 13.106 17.827 -36.689 1.00 74.81 176 ALA A O 1
ATOM 1430 N N . SER A 1 177 ? 11.035 17.308 -36.052 1.00 74.19 177 SER A N 1
ATOM 1431 C CA . SER A 1 177 ? 10.399 18.162 -37.057 1.00 74.19 177 SER A CA 1
ATOM 1432 C C . SER A 1 177 ? 10.672 19.639 -36.739 1.00 74.19 177 SER A C 1
ATOM 1434 O O . SER A 1 177 ? 10.862 20.000 -35.576 1.00 74.19 177 SER A O 1
ATOM 1436 N N . HIS A 1 178 ? 10.665 20.522 -37.744 1.00 71.62 178 HIS A N 1
ATOM 1437 C CA . HIS A 1 178 ? 10.776 21.969 -37.521 1.00 71.62 178 HIS A CA 1
ATOM 1438 C C . HIS A 1 178 ? 9.702 22.510 -36.559 1.00 71.62 178 HIS A C 1
ATOM 1440 O O . HIS A 1 178 ? 9.936 23.502 -35.872 1.00 71.62 178 HIS A O 1
ATOM 1446 N N . ASP A 1 179 ? 8.530 21.871 -36.507 1.00 72.38 179 ASP A N 1
ATOM 1447 C CA . ASP A 1 179 ? 7.450 22.217 -35.578 1.00 72.38 179 ASP A CA 1
ATOM 1448 C C . ASP A 1 179 ? 7.549 21.519 -34.209 1.00 72.38 179 ASP A C 1
ATOM 1450 O O . ASP A 1 179 ? 6.648 21.679 -33.391 1.00 72.38 179 ASP A O 1
ATOM 1454 N N . GLU A 1 180 ? 8.619 20.751 -33.968 1.00 68.94 180 GLU A N 1
ATOM 1455 C CA . GLU A 1 180 ? 8.940 20.027 -32.725 1.00 68.94 180 GLU A CA 1
ATOM 1456 C C . GLU A 1 180 ? 7.862 19.031 -32.251 1.00 68.94 180 GLU A C 1
ATOM 1458 O O . GLU A 1 180 ? 7.986 18.433 -31.184 1.00 68.94 180 GLU A O 1
ATOM 1463 N N . LYS A 1 181 ? 6.821 18.775 -33.055 1.00 72.50 181 LYS A N 1
ATOM 1464 C CA . LYS A 1 181 ? 5.732 17.849 -32.697 1.00 72.50 181 LYS A CA 1
ATOM 1465 C C . LYS A 1 181 ? 6.122 16.385 -32.818 1.00 72.50 181 LYS A C 1
ATOM 1467 O O . LYS A 1 181 ? 5.521 15.527 -32.176 1.00 72.50 181 LYS A O 1
ATOM 1472 N N . ILE A 1 182 ? 7.081 16.096 -33.689 1.00 72.81 182 ILE A N 1
ATOM 1473 C CA . ILE A 1 182 ? 7.524 14.743 -34.005 1.00 72.81 182 ILE A CA 1
ATOM 1474 C C . ILE A 1 182 ? 9.011 14.691 -33.705 1.00 72.81 182 ILE A C 1
ATOM 1476 O O . ILE A 1 182 ? 9.785 15.430 -34.313 1.00 72.81 182 ILE A O 1
ATOM 1480 N N . VAL A 1 183 ? 9.384 13.836 -32.756 1.00 72.75 183 VAL A N 1
ATOM 1481 C CA . VAL A 1 183 ? 10.766 13.640 -32.321 1.00 72.75 183 VAL A CA 1
ATOM 1482 C C . VAL A 1 183 ? 11.107 12.162 -32.454 1.00 72.75 183 VAL A C 1
ATOM 1484 O O . VAL A 1 183 ? 10.469 11.300 -31.852 1.00 72.75 183 VAL A O 1
ATOM 1487 N N . CYS A 1 184 ? 12.112 11.882 -33.268 1.00 73.06 184 CYS A N 1
ATOM 1488 C CA . CYS A 1 184 ? 12.699 10.576 -33.490 1.00 73.06 184 CYS A CA 1
ATOM 1489 C C . CYS A 1 184 ? 14.043 10.530 -32.762 1.00 73.06 184 CYS A C 1
ATOM 1491 O O . CYS A 1 184 ? 15.034 11.102 -33.220 1.00 73.06 184 CYS A O 1
ATOM 1493 N N . ASP A 1 185 ? 14.062 9.851 -31.620 1.00 74.19 185 ASP A N 1
ATOM 1494 C CA . ASP A 1 185 ? 15.278 9.633 -30.848 1.00 74.19 185 ASP A CA 1
ATOM 1495 C C . ASP A 1 185 ? 16.025 8.404 -31.381 1.00 74.19 185 ASP A C 1
ATOM 1497 O O . ASP A 1 185 ? 15.576 7.265 -31.232 1.00 74.19 185 ASP A O 1
ATOM 1501 N N . ASN A 1 186 ? 17.151 8.649 -32.049 1.00 74.62 186 ASN A N 1
ATOM 1502 C CA . ASN A 1 186 ? 18.066 7.625 -32.538 1.00 74.62 186 ASN A CA 1
ATOM 1503 C C . ASN A 1 186 ? 19.411 7.695 -31.790 1.00 74.62 186 ASN A C 1
ATOM 1505 O O . ASN A 1 186 ? 20.465 7.365 -32.348 1.00 74.62 186 ASN A O 1
ATOM 1509 N N . ALA A 1 187 ? 19.394 8.145 -30.530 1.00 79.25 187 ALA A N 1
ATOM 1510 C CA . ALA A 1 187 ? 20.514 7.969 -29.621 1.00 79.25 187 ALA A CA 1
ATOM 1511 C C . ALA A 1 187 ? 20.807 6.474 -29.428 1.00 79.25 187 ALA A C 1
ATOM 1513 O O . ALA A 1 187 ? 19.906 5.629 -29.414 1.00 79.25 187 ALA A O 1
ATOM 1514 N N . LEU A 1 188 ? 22.084 6.134 -29.260 1.00 77.81 188 LEU A N 1
ATOM 1515 C CA . LEU A 1 188 ? 22.514 4.757 -29.012 1.00 77.81 188 LEU A CA 1
ATOM 1516 C C . LEU A 1 188 ? 21.860 4.186 -27.747 1.00 77.81 188 LEU A C 1
ATOM 1518 O O . LEU A 1 188 ? 21.473 3.019 -27.738 1.00 77.81 188 LEU A O 1
ATOM 1522 N N . ASP A 1 189 ? 21.653 5.026 -26.732 1.00 81.62 189 ASP A N 1
ATOM 1523 C CA . ASP A 1 189 ? 20.977 4.650 -25.488 1.00 81.62 189 ASP A CA 1
ATOM 1524 C C . ASP A 1 189 ? 19.486 4.341 -25.721 1.00 81.62 189 ASP A C 1
ATOM 1526 O O . ASP A 1 189 ? 18.978 3.320 -25.255 1.00 81.62 189 ASP A O 1
ATOM 1530 N N . ALA A 1 190 ? 18.790 5.159 -26.522 1.00 81.50 190 ALA A N 1
ATOM 1531 C CA . ALA A 1 190 ? 17.391 4.928 -26.888 1.00 81.50 190 ALA A CA 1
ATOM 1532 C C . ALA A 1 190 ? 17.224 3.644 -27.722 1.00 81.50 190 ALA A C 1
ATOM 1534 O O . ALA A 1 190 ? 16.291 2.864 -27.506 1.00 81.50 190 ALA A O 1
ATOM 1535 N N . ARG A 1 191 ? 18.163 3.370 -28.640 1.00 78.00 191 ARG A N 1
ATOM 1536 C CA . ARG A 1 191 ? 18.196 2.111 -29.401 1.00 78.00 191 ARG A CA 1
ATOM 1537 C C . ARG A 1 191 ? 18.413 0.910 -28.491 1.00 78.00 191 ARG A C 1
ATOM 1539 O O . ARG A 1 191 ? 17.700 -0.083 -28.643 1.00 78.00 191 ARG A O 1
ATOM 1546 N N . LEU A 1 192 ? 19.362 0.994 -27.558 1.00 81.75 192 LEU A N 1
ATOM 1547 C CA . LEU A 1 192 ? 19.622 -0.070 -26.591 1.00 81.75 192 LEU A CA 1
ATOM 1548 C C . LEU A 1 192 ? 18.358 -0.384 -25.785 1.00 81.75 192 LEU A C 1
ATOM 1550 O O . LEU A 1 192 ? 17.991 -1.549 -25.671 1.00 81.75 192 LEU A O 1
ATOM 1554 N N . ASP A 1 193 ? 17.634 0.634 -25.320 1.00 83.56 193 ASP A N 1
ATOM 1555 C CA . ASP A 1 193 ? 16.372 0.467 -24.593 1.00 83.56 193 ASP A CA 1
ATOM 1556 C C . ASP A 1 193 ? 15.295 -0.253 -25.412 1.00 83.56 193 ASP A C 1
ATOM 1558 O O . ASP A 1 193 ? 14.613 -1.151 -24.905 1.00 83.56 193 ASP A O 1
ATOM 1562 N N . VAL A 1 194 ? 15.141 0.108 -26.688 1.00 81.25 194 VAL A N 1
ATOM 1563 C CA . VAL A 1 194 ? 14.178 -0.537 -27.591 1.00 81.25 194 VAL A CA 1
ATOM 1564 C C . VAL A 1 194 ? 14.560 -1.995 -27.858 1.00 81.25 194 VAL A C 1
ATOM 1566 O O . VAL A 1 194 ? 13.687 -2.868 -27.816 1.00 81.25 194 VAL A O 1
ATOM 1569 N N . VAL A 1 195 ? 15.846 -2.280 -28.102 1.00 79.69 195 VAL A N 1
ATOM 1570 C CA . VAL A 1 195 ? 16.351 -3.657 -28.262 1.00 79.69 195 VAL A CA 1
ATOM 1571 C C . VAL A 1 195 ? 16.077 -4.452 -26.998 1.00 79.69 195 VAL A C 1
ATOM 1573 O O . VAL A 1 195 ? 15.521 -5.547 -27.064 1.00 79.69 195 VAL A O 1
ATOM 1576 N N . PHE A 1 196 ? 16.430 -3.884 -25.848 1.00 80.62 196 PHE A N 1
ATOM 1577 C CA . PHE A 1 196 ? 16.338 -4.553 -24.567 1.00 80.62 196 PHE A CA 1
ATOM 1578 C C . PHE A 1 196 ? 14.896 -4.930 -24.248 1.00 80.62 196 PHE A C 1
ATOM 1580 O O . PHE A 1 196 ? 14.635 -6.079 -23.923 1.00 80.62 196 PHE A O 1
ATOM 1587 N N . ARG A 1 197 ? 13.929 -4.025 -24.457 1.00 80.88 197 ARG A N 1
ATOM 1588 C CA . ARG A 1 197 ? 12.495 -4.324 -24.270 1.00 80.88 197 ARG A CA 1
ATOM 1589 C C . ARG A 1 197 ? 11.992 -5.443 -25.182 1.00 80.88 197 ARG A C 1
ATOM 1591 O O . ARG A 1 197 ? 11.170 -6.247 -24.752 1.00 80.88 197 ARG A O 1
ATOM 1598 N N . LYS A 1 198 ? 12.474 -5.509 -26.426 1.00 80.06 198 LYS A N 1
ATOM 1599 C CA . LYS A 1 198 ? 12.080 -6.552 -27.389 1.00 80.06 198 LYS A CA 1
ATOM 1600 C C . LYS A 1 198 ? 12.725 -7.901 -27.113 1.00 80.06 198 LYS A C 1
ATOM 1602 O O . LYS A 1 198 ? 12.081 -8.922 -27.317 1.00 80.06 198 LYS A O 1
ATOM 1607 N N . LYS A 1 199 ? 13.985 -7.901 -26.678 1.00 78.31 199 LYS A N 1
ATOM 1608 C CA . LYS A 1 199 ? 14.754 -9.109 -26.359 1.00 78.31 199 LYS A CA 1
ATOM 1609 C C . LYS A 1 199 ? 14.535 -9.591 -24.930 1.00 78.31 199 LYS A C 1
ATOM 1611 O O . LYS A 1 199 ? 14.832 -10.746 -24.644 1.00 78.31 199 LYS A O 1
ATOM 1616 N N . LEU A 1 200 ? 13.931 -8.771 -24.067 1.00 77.38 200 LEU A N 1
ATOM 1617 C CA . LEU A 1 200 ? 13.579 -9.120 -22.691 1.00 77.38 200 LEU A CA 1
ATOM 1618 C C . LEU A 1 200 ? 12.841 -10.466 -22.589 1.00 77.38 200 LEU A C 1
ATOM 1620 O O . LEU A 1 200 ? 13.271 -11.290 -21.789 1.00 77.38 200 LEU A O 1
ATOM 1624 N N . PRO A 1 201 ? 11.803 -10.768 -23.399 1.00 78.19 201 PRO A N 1
ATOM 1625 C CA . PRO A 1 201 ? 11.110 -12.053 -23.318 1.00 78.19 201 PRO A CA 1
ATOM 1626 C C . PRO A 1 201 ? 12.025 -13.244 -23.640 1.00 78.19 201 PRO A C 1
ATOM 1628 O O . PRO A 1 201 ? 11.943 -14.272 -22.974 1.00 78.19 201 PRO A O 1
ATOM 1631 N N . GLU A 1 202 ? 12.931 -13.102 -24.615 1.00 78.00 202 GLU A N 1
ATOM 1632 C CA . GLU A 1 202 ? 13.901 -14.141 -24.991 1.00 78.00 202 GLU A CA 1
ATOM 1633 C C . GLU A 1 202 ? 14.975 -14.332 -23.905 1.00 78.00 202 GLU A C 1
ATOM 1635 O O . GLU A 1 202 ? 15.302 -15.465 -23.546 1.00 78.00 202 GLU A O 1
ATOM 1640 N N . ILE A 1 203 ? 15.491 -13.231 -23.344 1.00 72.69 203 ILE A N 1
ATOM 1641 C CA . ILE A 1 203 ? 16.475 -13.225 -22.250 1.00 72.69 203 ILE A CA 1
ATOM 1642 C C . ILE A 1 203 ? 15.869 -13.876 -20.998 1.00 72.69 203 ILE A C 1
ATOM 1644 O O . ILE A 1 203 ? 16.478 -14.767 -20.405 1.00 72.69 203 ILE A O 1
ATOM 1648 N N . LEU A 1 204 ? 14.637 -13.500 -20.637 1.00 69.50 204 LEU A N 1
ATOM 1649 C CA . LEU A 1 204 ? 13.893 -14.065 -19.508 1.00 69.50 204 LEU A CA 1
ATOM 1650 C C . LEU A 1 204 ? 13.590 -15.556 -19.703 1.00 69.50 204 LEU A C 1
ATOM 1652 O O . LEU A 1 204 ? 13.750 -16.337 -18.764 1.00 69.50 204 LEU A O 1
ATOM 1656 N N . MET A 1 205 ? 13.187 -15.970 -20.910 1.00 66.38 205 MET A N 1
ATOM 1657 C CA . MET A 1 205 ? 12.924 -17.377 -21.224 1.00 66.38 205 MET A CA 1
ATOM 1658 C C . MET A 1 205 ? 14.197 -18.222 -21.091 1.00 66.38 205 MET A C 1
ATOM 1660 O O . MET A 1 205 ? 14.173 -19.268 -20.441 1.00 66.38 205 MET A O 1
ATOM 1664 N N . LYS A 1 206 ? 15.325 -17.754 -21.642 1.00 66.06 206 LYS A N 1
ATOM 1665 C CA . LYS A 1 206 ? 16.626 -18.430 -21.510 1.00 66.06 206 LYS A CA 1
ATOM 1666 C C . LYS A 1 206 ? 17.064 -18.525 -20.042 1.00 66.06 206 LYS A C 1
ATOM 1668 O O . LYS A 1 206 ? 17.531 -19.580 -19.618 1.00 66.06 206 LYS A O 1
ATOM 1673 N N . PHE A 1 207 ? 16.848 -17.476 -19.245 1.00 63.19 207 PHE A N 1
ATOM 1674 C CA . PHE A 1 207 ? 17.187 -17.462 -17.816 1.00 63.19 207 PHE A CA 1
ATOM 1675 C C . PHE A 1 207 ? 16.340 -18.448 -16.992 1.00 63.19 207 PHE A C 1
ATOM 1677 O O . PHE A 1 207 ? 16.859 -19.139 -16.116 1.00 63.19 207 PHE A O 1
ATOM 1684 N N . LEU A 1 208 ? 15.044 -18.573 -17.305 1.00 57.41 208 LEU A N 1
ATOM 1685 C CA . LEU A 1 208 ? 14.144 -19.533 -16.655 1.00 57.41 208 LEU A CA 1
ATOM 1686 C C . LEU A 1 208 ? 14.501 -20.992 -16.983 1.00 57.41 208 LEU A C 1
ATOM 1688 O O . LEU A 1 208 ? 14.410 -21.850 -16.106 1.00 57.41 208 LEU A O 1
ATOM 1692 N N . VAL A 1 209 ? 14.939 -21.270 -18.216 1.00 52.78 209 VAL A N 1
ATOM 1693 C CA . VAL A 1 209 ? 15.341 -22.616 -18.665 1.00 52.78 209 VAL A CA 1
ATOM 1694 C C . VAL A 1 209 ? 16.722 -23.018 -18.121 1.00 52.78 209 VAL A C 1
ATOM 1696 O O . VAL A 1 209 ? 16.948 -24.191 -17.831 1.00 52.78 209 VAL A O 1
ATOM 1699 N N . CYS A 1 210 ? 17.637 -22.067 -17.902 1.00 48.78 210 CYS A N 1
ATOM 1700 C CA . CYS A 1 210 ? 19.006 -22.354 -17.452 1.00 48.78 210 CYS A CA 1
ATOM 1701 C C . CYS A 1 210 ? 19.164 -22.557 -15.929 1.00 48.78 210 CYS A C 1
ATOM 1703 O O . CYS A 1 210 ? 20.278 -22.707 -15.429 1.00 48.78 210 CYS A O 1
ATOM 1705 N N . ARG A 1 211 ? 18.066 -22.643 -15.164 1.00 45.97 211 ARG A N 1
ATOM 1706 C CA . ARG A 1 211 ? 18.077 -22.799 -13.693 1.00 45.97 211 ARG A CA 1
ATOM 1707 C C . ARG A 1 211 ? 18.678 -24.130 -13.181 1.00 45.97 211 ARG A C 1
ATOM 1709 O O . ARG A 1 211 ? 18.665 -24.378 -11.979 1.00 45.97 211 ARG A O 1
ATOM 1716 N N . CYS A 1 212 ? 19.223 -24.966 -14.071 1.00 35.72 212 CYS A N 1
ATOM 1717 C CA . CYS A 1 212 ? 19.871 -26.247 -13.770 1.00 35.72 212 CYS A CA 1
ATOM 1718 C C . CYS A 1 212 ? 21.401 -26.278 -13.945 1.00 35.72 212 CYS A C 1
ATOM 1720 O O . CYS A 1 212 ? 21.980 -27.339 -13.720 1.00 35.72 212 CYS A O 1
ATOM 1722 N N . ARG A 1 213 ? 22.090 -25.188 -14.322 1.00 37.03 213 ARG A N 1
ATOM 1723 C CA . ARG A 1 213 ? 23.565 -25.200 -14.392 1.00 37.03 213 ARG A CA 1
ATOM 1724 C C . ARG A 1 213 ? 24.187 -23.964 -13.759 1.00 37.03 213 ARG A C 1
ATOM 1726 O O . ARG A 1 213 ? 23.920 -22.833 -14.143 1.00 37.03 213 ARG A O 1
ATOM 1733 N N . SER A 1 214 ? 25.034 -24.217 -12.773 1.00 36.44 214 SER A N 1
ATOM 1734 C CA . SER A 1 214 ? 25.897 -23.268 -12.080 1.00 36.44 214 SER A CA 1
ATOM 1735 C C . SER A 1 214 ? 27.057 -22.811 -12.972 1.00 36.44 214 SER A C 1
ATOM 1737 O O . SER A 1 214 ? 28.212 -23.064 -12.647 1.00 36.44 214 SER A O 1
ATOM 1739 N N . GLU A 1 215 ? 26.771 -22.187 -14.112 1.00 37.12 215 GLU A N 1
ATOM 1740 C CA . GLU A 1 215 ? 27.805 -21.621 -14.984 1.00 37.12 215 GLU A CA 1
ATOM 1741 C C . GLU A 1 215 ? 27.362 -20.237 -15.474 1.00 37.12 215 GLU A C 1
ATOM 1743 O O . GLU A 1 215 ? 26.589 -20.087 -16.415 1.00 37.12 215 GLU A O 1
ATOM 1748 N N . SER A 1 216 ? 27.856 -19.203 -14.793 1.00 42.56 216 SER A N 1
ATOM 1749 C CA . SER A 1 216 ? 27.681 -17.785 -15.132 1.00 42.56 216 SER A CA 1
ATOM 1750 C C . SER A 1 216 ? 28.440 -17.360 -16.398 1.00 42.56 216 SER A C 1
ATOM 1752 O O . SER A 1 216 ? 28.211 -16.277 -16.917 1.00 42.56 216 SER A O 1
ATOM 1754 N N . SER A 1 217 ? 29.315 -18.212 -16.934 1.00 42.59 217 SER A N 1
ATOM 1755 C CA . SER A 1 217 ? 30.246 -17.896 -18.024 1.00 42.59 217 SER A CA 1
ATOM 1756 C C . SER A 1 217 ? 29.682 -18.086 -19.441 1.00 42.59 217 SER A C 1
ATOM 1758 O O . SER A 1 217 ? 30.328 -17.691 -20.413 1.00 42.59 217 SER A O 1
ATOM 1760 N N . SER A 1 218 ? 28.492 -18.680 -19.596 1.00 44.12 218 SER A N 1
ATOM 1761 C CA . SER A 1 218 ? 27.869 -18.924 -20.909 1.00 44.12 218 SER A CA 1
ATOM 1762 C C . SER A 1 218 ? 26.908 -17.822 -21.371 1.00 44.12 218 SER A C 1
ATOM 1764 O O . SER A 1 218 ? 26.601 -17.758 -22.559 1.00 44.12 218 SER A O 1
ATOM 1766 N N . LEU A 1 219 ? 26.434 -16.955 -20.468 1.00 48.19 219 LEU A N 1
ATOM 1767 C CA . LEU A 1 219 ? 25.515 -15.856 -20.807 1.00 48.19 219 LEU A CA 1
ATOM 1768 C C . LEU A 1 219 ? 26.245 -14.655 -21.430 1.00 48.19 219 LEU A C 1
ATOM 1770 O O . LEU A 1 219 ? 25.748 -14.099 -22.408 1.00 48.19 219 LEU A O 1
ATOM 1774 N N . ASP A 1 220 ? 27.453 -14.340 -20.953 1.00 44.00 220 ASP A N 1
ATOM 1775 C CA . ASP A 1 220 ? 28.280 -13.241 -21.480 1.00 44.00 220 ASP A CA 1
ATOM 1776 C C . ASP A 1 220 ? 28.668 -13.449 -22.954 1.00 44.00 220 ASP A C 1
ATOM 1778 O O . ASP A 1 220 ? 28.705 -12.503 -23.737 1.00 44.00 220 ASP A O 1
ATOM 1782 N N . LYS A 1 221 ? 28.904 -14.703 -23.367 1.00 41.34 221 LYS A N 1
ATOM 1783 C CA . LYS A 1 221 ? 29.264 -15.039 -24.757 1.00 41.34 221 LYS A CA 1
ATOM 1784 C C . LYS A 1 221 ? 28.074 -15.025 -25.715 1.00 41.34 221 LYS A C 1
ATOM 1786 O O . LYS A 1 221 ? 28.258 -14.721 -26.887 1.00 41.34 221 LYS A O 1
ATOM 1791 N N . LEU A 1 222 ? 26.872 -15.345 -25.232 1.00 42.75 222 LEU A N 1
ATOM 1792 C CA . LEU A 1 222 ? 25.673 -15.409 -26.073 1.00 42.75 222 LEU A CA 1
ATOM 1793 C C . LEU A 1 222 ? 25.067 -14.019 -26.310 1.00 42.75 222 LEU A C 1
ATOM 1795 O O . LEU A 1 222 ? 24.554 -13.754 -27.391 1.00 42.75 222 LEU A O 1
ATOM 1799 N N . LEU A 1 223 ? 25.166 -13.120 -25.322 1.00 45.62 223 LEU A N 1
ATOM 1800 C CA . LEU A 1 223 ? 24.779 -11.718 -25.491 1.00 45.62 223 LEU A CA 1
ATOM 1801 C C . LEU A 1 223 ? 25.655 -11.020 -26.537 1.00 45.62 223 LEU A C 1
ATOM 1803 O O . LEU A 1 223 ? 25.126 -10.246 -27.327 1.00 45.62 223 LEU A O 1
ATOM 1807 N N . LEU A 1 224 ? 26.956 -11.336 -26.591 1.00 44.62 224 LEU A N 1
ATOM 1808 C CA . LEU A 1 224 ? 27.905 -10.723 -27.527 1.00 44.62 224 LEU A CA 1
ATOM 1809 C C . LEU A 1 224 ? 27.590 -11.002 -29.009 1.00 44.62 224 LEU A C 1
ATOM 1811 O O . LEU A 1 224 ? 27.805 -10.123 -29.840 1.00 44.62 224 LEU A O 1
ATOM 1815 N N . GLU A 1 225 ? 27.053 -12.179 -29.352 1.00 41.31 225 GLU A N 1
ATOM 1816 C CA . GLU A 1 225 ? 26.626 -12.464 -30.735 1.00 41.31 225 GLU A CA 1
ATOM 1817 C C . GLU A 1 225 ? 25.327 -11.726 -31.105 1.00 41.31 225 GLU A C 1
ATOM 1819 O O . GLU A 1 225 ? 25.166 -11.280 -32.242 1.00 41.31 225 GLU A O 1
ATOM 1824 N N . ASP A 1 226 ? 24.444 -11.481 -30.131 1.00 41.53 226 ASP A N 1
ATOM 1825 C CA . ASP A 1 226 ? 23.210 -10.709 -30.323 1.00 41.53 226 ASP A CA 1
ATOM 1826 C C . ASP A 1 226 ? 23.451 -9.177 -30.344 1.00 41.53 226 ASP A C 1
ATOM 1828 O O . ASP A 1 226 ? 22.608 -8.432 -30.853 1.00 41.53 226 ASP A O 1
ATOM 1832 N N . PHE A 1 227 ? 24.612 -8.672 -29.891 1.00 40.44 227 PHE A N 1
ATOM 1833 C CA . PHE A 1 227 ? 24.990 -7.250 -30.033 1.00 40.44 227 PHE A CA 1
ATOM 1834 C C . PHE A 1 227 ? 25.077 -6.804 -31.501 1.00 40.44 227 PHE A C 1
ATOM 1836 O O . PHE A 1 227 ? 24.799 -5.641 -31.808 1.00 40.44 227 PHE A O 1
ATOM 1843 N N . ALA A 1 228 ? 25.359 -7.723 -32.431 1.00 38.78 228 ALA A N 1
ATOM 1844 C CA . ALA A 1 228 ? 25.307 -7.444 -33.867 1.00 38.78 228 ALA A CA 1
ATOM 1845 C C . ALA A 1 228 ? 23.896 -7.015 -34.336 1.00 38.78 228 ALA A C 1
ATOM 1847 O O . ALA A 1 228 ? 23.763 -6.242 -35.291 1.00 38.78 228 ALA A O 1
ATOM 1848 N N . CYS A 1 229 ? 22.833 -7.425 -33.627 1.00 38.12 229 CYS A N 1
ATOM 1849 C CA . CYS A 1 229 ? 21.464 -6.979 -33.899 1.00 38.12 229 CYS A CA 1
ATOM 1850 C C . CYS A 1 229 ? 21.192 -5.536 -33.450 1.00 38.12 229 CYS A C 1
ATOM 1852 O O . CYS A 1 229 ? 20.306 -4.901 -34.016 1.00 38.12 229 CYS A O 1
ATOM 1854 N N . ILE A 1 230 ? 21.938 -4.981 -32.482 1.00 40.28 230 ILE A N 1
ATOM 1855 C CA . ILE A 1 230 ? 21.762 -3.579 -32.054 1.00 40.28 230 ILE A CA 1
ATOM 1856 C C . ILE A 1 230 ? 22.114 -2.640 -33.204 1.00 40.28 230 ILE A C 1
ATOM 1858 O O . ILE A 1 230 ? 21.373 -1.694 -33.466 1.00 40.28 230 ILE A O 1
ATOM 1862 N N . VAL A 1 231 ? 23.198 -2.939 -33.926 1.00 39.03 231 VAL A N 1
ATOM 1863 C CA . VAL A 1 231 ? 23.631 -2.189 -35.114 1.00 39.03 231 VAL A CA 1
ATOM 1864 C C . VAL A 1 231 ? 22.688 -2.437 -36.298 1.00 39.03 231 VAL A C 1
ATOM 1866 O O . VAL A 1 231 ? 22.392 -1.497 -37.032 1.00 39.03 231 VAL A O 1
ATOM 1869 N N . SER A 1 232 ? 22.146 -3.656 -36.414 1.00 38.09 232 SER A N 1
ATOM 1870 C CA . SER A 1 232 ? 21.355 -4.129 -37.564 1.00 38.09 232 SER A CA 1
ATOM 1871 C C . SER A 1 232 ? 19.834 -4.000 -37.421 1.00 38.09 232 SER A C 1
ATOM 1873 O O . SER A 1 232 ? 19.107 -4.498 -38.278 1.00 38.09 232 SER A O 1
ATOM 1875 N N . LEU A 1 233 ? 19.318 -3.370 -36.357 1.00 37.62 233 LEU A N 1
ATOM 1876 C CA . LEU A 1 233 ? 17.878 -3.135 -36.231 1.00 37.62 233 LEU A CA 1
ATOM 1877 C C . LEU A 1 233 ? 17.385 -2.296 -37.423 1.00 37.62 233 LEU A C 1
ATOM 1879 O O . LEU A 1 233 ? 17.816 -1.148 -37.563 1.00 37.62 233 LEU A O 1
ATOM 1883 N N . PRO A 1 234 ? 16.463 -2.813 -38.254 1.00 41.81 234 PRO A N 1
ATOM 1884 C CA . PRO A 1 234 ? 15.875 -2.013 -39.307 1.00 41.81 234 PRO A CA 1
ATOM 1885 C C . PRO A 1 234 ? 15.117 -0.840 -38.679 1.00 41.81 234 PRO A C 1
ATOM 1887 O O . PRO A 1 234 ? 14.310 -1.006 -37.759 1.00 41.81 234 PRO A O 1
ATOM 1890 N N . LEU A 1 235 ? 15.358 0.351 -39.229 1.00 44.75 235 LEU A N 1
ATOM 1891 C CA . LEU A 1 235 ? 14.690 1.629 -38.942 1.00 44.75 235 LEU A CA 1
ATOM 1892 C C . LEU A 1 235 ? 13.146 1.562 -38.970 1.00 44.75 235 LEU A C 1
ATOM 1894 O O . LEU A 1 235 ? 12.492 2.511 -38.561 1.00 44.75 235 LEU A O 1
ATOM 1898 N N . GLU A 1 236 ? 12.543 0.440 -39.384 1.00 40.50 236 GLU A N 1
ATOM 1899 C CA . GLU A 1 236 ? 11.093 0.181 -39.428 1.00 40.50 236 GLU A CA 1
ATOM 1900 C C . GLU A 1 236 ? 10.340 0.516 -38.127 1.00 40.50 236 GLU A C 1
ATOM 1902 O O . GLU A 1 236 ? 9.156 0.845 -38.166 1.00 40.50 236 GLU A O 1
ATOM 1907 N N . TYR A 1 237 ? 11.009 0.490 -36.972 1.00 41.59 237 TYR A N 1
ATOM 1908 C CA . TYR A 1 237 ? 10.370 0.754 -35.678 1.00 41.59 237 TYR A CA 1
ATOM 1909 C C . TYR A 1 237 ? 10.401 2.216 -35.217 1.00 41.59 237 TYR A C 1
ATOM 1911 O O . TYR A 1 237 ? 9.690 2.552 -34.271 1.00 41.59 237 TYR A O 1
ATOM 1919 N N . LEU A 1 238 ? 11.138 3.093 -35.903 1.00 44.62 238 LEU A N 1
ATOM 1920 C CA . LEU A 1 238 ? 11.061 4.548 -35.703 1.00 44.62 238 LEU A CA 1
ATOM 1921 C C . LEU A 1 238 ? 9.814 5.161 -36.377 1.00 44.62 238 LEU A C 1
ATOM 1923 O O . LEU A 1 238 ? 9.441 6.290 -36.069 1.00 44.62 238 LEU A O 1
ATOM 1927 N N . TYR A 1 239 ? 9.118 4.398 -37.232 1.00 42.78 239 TYR A N 1
ATOM 1928 C CA . TYR A 1 239 ? 8.030 4.879 -38.096 1.00 42.78 239 TYR A CA 1
ATOM 1929 C C . TYR A 1 239 ? 6.616 4.447 -37.675 1.00 42.78 239 TYR A C 1
ATOM 1931 O O . TYR A 1 239 ? 5.669 4.599 -38.448 1.00 42.78 239 TYR A O 1
ATOM 1939 N N . SER A 1 240 ? 6.406 3.953 -36.447 1.00 37.44 240 SER A N 1
ATOM 1940 C CA . SER A 1 240 ? 5.060 3.526 -36.012 1.00 37.44 240 SER A CA 1
ATOM 1941 C C . SER A 1 240 ? 4.032 4.670 -35.954 1.00 37.44 240 SER A C 1
ATOM 1943 O O . SER A 1 240 ? 2.834 4.399 -35.968 1.00 37.44 240 SER A O 1
ATOM 1945 N N . GLY A 1 241 ? 4.473 5.931 -35.903 1.00 39.47 241 GLY A N 1
ATOM 1946 C CA . GLY A 1 241 ? 3.601 7.113 -35.949 1.00 39.47 241 GLY A CA 1
ATOM 1947 C C . GLY A 1 241 ? 3.575 7.835 -37.299 1.00 39.47 241 GLY A C 1
ATOM 1948 O O . GLY A 1 241 ? 2.851 8.812 -37.452 1.00 39.47 241 GLY A O 1
ATOM 1949 N N . ALA A 1 242 ? 4.356 7.378 -38.280 1.00 42.59 242 ALA A N 1
ATOM 1950 C CA . ALA A 1 242 ? 4.732 8.188 -39.435 1.00 42.59 242 ALA A CA 1
ATOM 1951 C C . ALA A 1 242 ? 4.069 7.779 -40.757 1.00 42.59 242 ALA A C 1
ATOM 1953 O O . ALA A 1 242 ? 4.468 8.230 -41.825 1.00 42.59 242 ALA A O 1
ATOM 1954 N N . LYS A 1 243 ? 3.014 6.960 -40.703 1.00 42.22 243 LYS A N 1
ATOM 1955 C CA . LYS A 1 243 ? 2.269 6.541 -41.902 1.00 42.22 243 LYS A CA 1
ATOM 1956 C C . LYS A 1 243 ? 1.432 7.660 -42.547 1.00 42.22 243 LYS A C 1
ATOM 1958 O O . LYS A 1 243 ? 0.821 7.409 -43.573 1.00 42.22 243 LYS A O 1
ATOM 1963 N N . ASN A 1 244 ? 1.410 8.867 -41.968 1.00 43.88 244 ASN A N 1
ATOM 1964 C CA . ASN A 1 244 ? 0.690 10.041 -42.478 1.00 43.88 244 ASN A CA 1
ATOM 1965 C C . ASN A 1 244 ? 1.452 11.360 -42.204 1.00 43.88 244 ASN A C 1
ATOM 1967 O O . ASN A 1 244 ? 0.838 12.331 -41.763 1.00 43.88 244 ASN A O 1
ATOM 1971 N N . LEU A 1 245 ? 2.779 11.422 -42.391 1.00 45.94 245 LEU A N 1
ATOM 1972 C CA . LEU A 1 245 ? 3.455 12.730 -42.397 1.00 45.94 245 LEU A CA 1
ATOM 1973 C C . LEU A 1 245 ? 3.307 13.371 -43.784 1.00 45.94 245 LEU A C 1
ATOM 1975 O O . LEU A 1 245 ? 3.696 12.746 -44.771 1.00 45.94 245 LEU A O 1
ATOM 1979 N N . PRO A 1 246 ? 2.778 14.603 -43.884 1.00 42.53 246 PRO A N 1
ATOM 1980 C CA . PRO A 1 246 ? 2.835 15.365 -45.120 1.00 42.53 246 PRO A CA 1
ATOM 1981 C C . PRO A 1 246 ? 4.283 15.487 -45.608 1.00 42.53 246 PRO A C 1
ATOM 1983 O O . PRO A 1 246 ? 5.179 15.879 -44.863 1.00 42.53 246 PRO A O 1
ATOM 1986 N N . LEU A 1 247 ? 4.490 15.136 -46.872 1.00 45.38 247 LEU A N 1
ATOM 1987 C CA . LEU A 1 247 ? 5.662 15.488 -47.669 1.00 45.38 247 LEU A CA 1
ATOM 1988 C C . LEU A 1 247 ? 5.941 16.990 -47.493 1.00 45.38 247 LEU A C 1
ATOM 1990 O O . LEU A 1 247 ? 4.991 17.751 -47.616 1.00 45.38 247 LEU A O 1
ATOM 1994 N N . THR A 1 248 ? 7.197 17.394 -47.249 1.00 44.22 248 THR A N 1
ATOM 199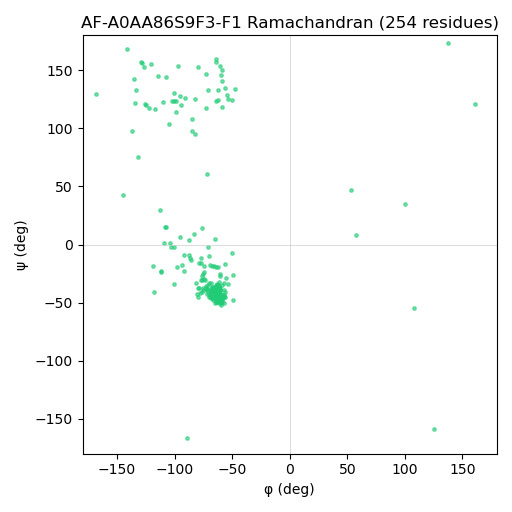5 C CA . THR A 1 248 ? 7.703 18.782 -47.048 1.00 44.22 248 THR A CA 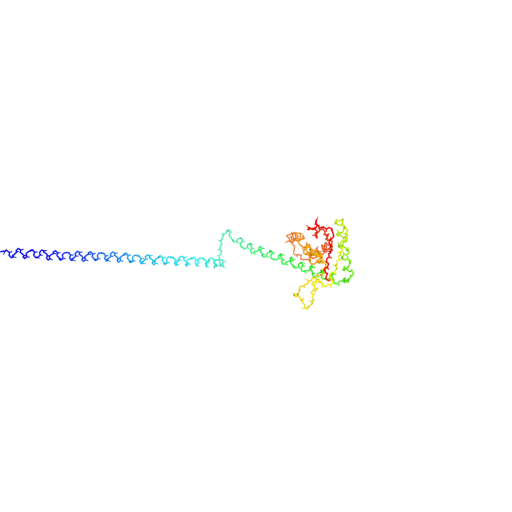1
ATOM 1996 C C . THR A 1 248 ? 7.962 19.276 -45.611 1.00 44.22 248 THR A C 1
ATOM 1998 O O . THR A 1 248 ? 7.802 20.469 -45.346 1.00 44.22 248 THR A O 1
ATOM 2001 N N . TYR A 1 249 ? 8.417 18.440 -44.672 1.00 48.84 249 TYR A N 1
ATOM 2002 C CA . TYR A 1 249 ? 8.982 18.966 -43.415 1.00 48.84 249 TYR A CA 1
ATOM 2003 C C . TYR A 1 249 ? 10.505 19.087 -43.487 1.00 48.84 249 TYR A C 1
ATOM 2005 O O . TYR A 1 249 ? 11.206 18.133 -43.815 1.00 48.84 249 TYR A O 1
ATOM 2013 N N . SER A 1 250 ? 11.009 20.277 -43.152 1.00 53.28 250 SER A N 1
ATOM 2014 C CA . SER A 1 250 ? 12.403 20.469 -42.753 1.00 53.28 250 SER A CA 1
ATOM 2015 C C . SER A 1 250 ? 12.589 19.847 -41.367 1.00 53.28 250 SER A C 1
ATOM 2017 O O . SER A 1 250 ? 11.764 20.065 -40.474 1.00 53.28 250 SER A O 1
ATOM 2019 N N . TYR A 1 251 ? 13.649 19.065 -41.179 1.00 59.44 251 TYR A N 1
ATOM 2020 C CA . TYR A 1 251 ? 13.954 18.436 -39.892 1.00 59.44 251 TYR A CA 1
ATOM 2021 C C . TYR A 1 251 ? 15.155 19.108 -39.239 1.00 59.44 251 TYR A C 1
ATOM 2023 O O . TYR A 1 251 ? 16.107 19.506 -39.904 1.00 59.44 251 TYR A O 1
ATOM 2031 N N . ARG A 1 252 ? 15.122 19.214 -37.913 1.00 60.59 252 ARG A N 1
ATOM 2032 C CA . ARG A 1 252 ? 16.229 19.656 -37.071 1.00 60.59 252 ARG A CA 1
ATOM 2033 C C . ARG A 1 252 ? 16.934 18.443 -36.483 1.00 60.59 252 ARG A C 1
ATOM 2035 O O . ARG A 1 252 ? 16.309 17.639 -35.800 1.00 60.59 252 ARG A O 1
ATOM 2042 N N . ALA A 1 253 ? 18.236 18.331 -36.717 1.00 61.97 253 ALA A N 1
ATOM 2043 C CA . ALA A 1 253 ? 19.068 17.305 -36.098 1.00 61.97 253 ALA A CA 1
ATOM 2044 C C . ALA A 1 253 ? 19.849 17.882 -34.911 1.00 61.97 253 ALA A C 1
ATOM 2046 O O . ALA A 1 253 ? 20.621 18.832 -35.083 1.00 61.97 253 ALA A O 1
ATOM 2047 N N . ILE A 1 254 ? 19.667 17.277 -33.736 1.00 62.34 254 ILE A N 1
ATOM 2048 C CA . ILE A 1 254 ? 20.477 17.477 -32.529 1.00 62.34 254 ILE A CA 1
ATOM 2049 C C . ILE A 1 254 ? 21.440 16.299 -32.437 1.00 62.34 254 ILE A C 1
ATOM 2051 O O . ILE A 1 254 ? 21.051 15.142 -32.606 1.00 62.34 254 ILE A O 1
ATOM 2055 N N . LEU A 1 255 ? 22.714 16.603 -32.232 1.00 65.00 255 LEU A N 1
ATOM 2056 C CA . LEU A 1 255 ? 23.799 15.631 -32.313 1.00 65.00 255 LEU A CA 1
ATOM 2057 C C . LEU A 1 255 ? 24.610 15.670 -31.029 1.00 65.00 255 LEU A C 1
ATOM 2059 O O . LEU A 1 255 ? 24.638 16.702 -30.357 1.00 65.00 255 LEU A O 1
ATOM 2063 N N . LEU A 1 256 ? 25.223 14.535 -30.701 1.00 60.75 256 LEU A N 1
ATOM 2064 C CA . LEU A 1 256 ? 26.278 14.494 -29.695 1.00 60.75 256 LEU A CA 1
ATOM 2065 C C . LEU A 1 256 ? 27.539 15.190 -30.216 1.00 60.75 256 LEU A C 1
ATOM 2067 O O . LEU A 1 256 ? 27.721 15.187 -31.459 1.00 60.75 256 LEU A O 1
#

Solvent-accessible surface area (backbone atoms only — not comparable to full-atom values): 14852 Å² total; per-residue (Å²): 133,67,64,77,54,55,54,52,53,53,53,51,51,54,50,50,56,51,51,52,52,49,52,50,51,50,52,52,52,52,52,51,53,52,51,51,52,52,53,53,48,52,53,53,52,54,51,53,50,54,50,52,55,52,49,55,53,52,48,53,54,47,49,53,51,43,54,56,50,46,74,72,70,67,88,90,89,91,81,61,70,61,57,58,58,48,47,54,51,48,49,52,52,50,49,55,50,49,52,54,52,50,52,52,51,53,52,52,54,53,51,46,41,61,66,52,71,77,61,62,76,67,62,55,55,48,51,53,50,54,52,54,40,47,52,49,22,69,72,69,74,46,82,68,64,56,73,46,70,46,90,85,50,63,48,49,58,62,73,44,100,89,44,83,84,56,77,54,41,59,37,49,39,36,40,25,39,74,83,64,81,47,73,47,71,50,27,52,59,54,46,49,52,56,51,46,66,68,44,41,64,58,55,52,51,52,54,65,70,48,78,84,59,102,60,83,74,62,56,67,61,55,50,58,67,53,50,59,48,71,79,61,59,68,71,72,75,80,45,82,84,54,90,77,64,74,87,87,57,48,30,36,35,34,36,94

InterPro domains:
  IPR002842 V-type ATPase subunit E [PF01991] (16-136)
  IPR002842 V-type ATPase subunit E [PTHR45715] (1-134)
  IPR038495 V-type ATPase subunit E, C-terminal domain superfamily [G3DSA:3.30.2320.30] (133-209)

pLDDT: mean 70.51, std 18.21, range [35.72, 98.25]

Mean predicted aligned error: 18.4 Å

Sequence (256 aa):
MNDAGVSRQIQQMVRFIRQEAEEKANEISVSAEEEFNIEKLQLVEADKKKIRQEYERKERQVEIRKIEIESLVSKPYFISSCGIQLNASRIKVLQAQDDVISSIKEAASKELLNVSHHHHDHVYRNLLKDLIVQDYADKANVDPPEIVVVNRIYLPPRPSHHNYHDIYCSGGVVLASHDEKIVCDNALDARLDVVFRKKLPEILMKFLVCRCRSESSSLDKLLLEDFACIVSLPLEYLYSGAKNLPLTYSYRAILL

Secondary structure (DSSP, 8-state):
--HHHHHHHHHHHHHHHHHHHHHHHHHHHHHHHHHHHHHHHHHHHHHHHHHHHHHHHHHHHHHHHHHHHHHHH----SSSHHHHHHHHHHHHHHHHHHHHHHHHHHHHHHHHHHHHTTS-TTHHHHHHHHHHHHHHHHHHTSPPPPEEEEEEEEPPPPPBTTBTTS-----EEEEEETTSS-EEEEEHHHHHHHHHHHHHHHHHHHHHHTTT---TTTHHHHHHHHHHHHHH--GGGTTTT-TTPPS---EEEEE-

Organism: NCBI:txid92480

Radius of gyration: 46.77 Å; Cα contacts (8 Å, |Δi|>4): 142; chains: 1; bounding box: 112×52×130 Å

Foldseek 3Di:
DDVVVVVVVVVVVVVVVVVVVVVVVVVVVVVVVVVVVVVVVVVVVVVVVVVVVVVVVVVVVVVVVCCVVCVVDDDDDDDPVCPPVVVVVVVVVVVVVVVVLVVVLVVVQVVLLVVLVPDDPPPVVVVQVVVVQVLCCVVLVADRAAEDEDPPAAAADADDPVHNPDDHFSWDKWKAWPVRPQIQDPTLSVLSVVVSVVCVVVLVVVVVVPPPDPDPPVVVVVVVVCVVVSVVPRPVVSCPPPPDDDHHTHMYMHTD